Protein 5X4R (pdb70)

Organism: Middle East respiratory syndrome-related coronavirus (isolate United Kingdom/H123990006/2012) (NCBI:txid1263720)

InterPro domains:
  IPR002552 Spike glycoprotein S2, coronavirus [PF01601] (780-1314)
  IPR018548 Spike (S) protein S1 subunit, receptor-binding domain, betacoronavirus [PF09408] (394-527)
  IPR018548 Spike (S) protein S1 subunit, receptor-binding domain, betacoronavirus [PS51921] (381-587)
  IPR032500 Spike glycoprotein S1, N-terminal domain, betacoronavirus-like [PF16451] (49-383)
  IPR032500 Spike glycoprotein S1, N-terminal domain, betacoronavirus-like [PS51922] (17-351)
  IPR036326 Spike S1 subunit, receptor binding domain superfamily, betacoronavirus [SSF143587] (382-513)
  IPR042578 Spike glycoprotein, betacoronavirus [MF_04099] (7-1353)
  IPR043002 Spike glycoprotein, N-terminal domain superfamily [G3DSA:2.60.120.960] (29-355)
  IPR043473 Spike glycoprotein S2 superfamily, coronavirus [SSF111474] (983-1100)
  IPR043473 Spike glycoprotein S2 superfamily, coronavirus [SSF111474] (1246-1294)
  IPR043614 Spike glycoprotein S2, coronavirus, C-terminal [PF19214] (1316-1353)
  IPR044337 Spike (S) protein S1 subunit, N-terminal domain, MERS-CoV-like [cd21626] (24-350)
  IPR044376 Spike (S) protein S1 subunit, receptor-binding domain, MERS-CoV [cd21486] (368-586)
  IPR044873 Spike glycoprotein S2, coronavirus, heptad repeat 1 [PS51923] (970-1075)
  IPR044874 Spike glycoprotein S2, coronavirus, heptad repeat 2 [PS51924] (1226-1307)

Solvent-accessible surface area: 14284 Å² total; per-residue (Å²): 184,69,130,20,36,113,59,23,148,106,106,41,7,40,76,5,23,44,67,62,103,69,7,82,82,125,97,89,87,52,2,35,5,64,142,5,12,0,0,22,22,11,102,78,184,136,34,55,110,82,73,36,78,72,130,16,55,2,0,105,42,32,14,103,27,53,43,9,2,4,1,0,1,49,10,54,48,115,73,30,84,79,0,4,2,0,62,16,2,41,67,43,58,143,4,60,68,1,2,0,0,24,4,2,28,18,14,110,54,102,15,42,1,6,21,26,72,116,60,75,22,82,21,76,13,18,24,10,2,2,1,0,0,30,38,48,26,86,2,97,71,48,62,110,1,64,5,64,95,36,0,0,0,2,1,16,4,0,26,22,22,1,20,16,0,0,15,0,60,5,77,22,33,85,19,85,37,2,1,40,15,116,77,10,47,3,0,0,0,18,19,30,21,71,100,14,34,55,146,83,115,65,52,103,59,9,6,2,65,0,0,11,6,0,5,18,10,84,63,2,62,5,39,84,71,39,101,20,103,86,39,56,56,61,7,6,19,0,0,12,39,76,103,136,0,0,12,0,16,10,0,23,116,70,9,37,192,29,3,0,0,18,74,50,13,63,0,47,0,142,86,86,6,108,60,13,0,2,0,1,16,0,1,38,4,51,90,105,47,45,65,2,26,1,6,0,8,3,0,107,1,39,81,48,59,0,13,0,42,2,41,110,102,12,52,0,94,96,2,27,7,6,64,113,68,118,116,13,94,127,115,18,123

Radius of gyration: 20.15 Å; Cα contacts (8 Å, |Δi|>4): 925; chains: 1; bounding box: 46×58×54 Å

Structure (mmCIF, N/CA/C/O backbone):
data_5X4R
#
_entry.id   5X4R
#
_cell.length_a   51.615
_cell.length_b   86.609
_cell.length_c   88.098
_cell.angle_alpha   90.00
_cell.angle_beta   90.00
_cell.angle_gamma   90.00
#
_symmetry.space_group_name_H-M   'P 21 21 21'
#
loop_
_entity.id
_entity.type
_entity.pdbx_description
1 polymer 'S protein'
2 branched 2-acetamido-2-deoxy-beta-D-glucopyranose-(1-4)-2-acetamido-2-deoxy-beta-D-glucopyranose
3 water water
#
loop_
_atom_site.group_PDB
_atom_site.id
_atom_site.type_symbol
_atom_site.label_atom_id
_atom_site.label_alt_id
_atom_site.label_comp_id
_atom_site.label_asym_id
_atom_site.label_entity_id
_atom_site.label_seq_id
_atom_site.pdbx_PDB_ins_code
_atom_site.Cartn_x
_atom_site.Cartn_y
_atom_site.Cartn_z
_atom_site.occupancy
_atom_site.B_iso_or_equiv
_atom_site.auth_seq_id
_atom_site.auth_comp_id
_atom_site.auth_asym_id
_atom_site.auth_atom_id
_atom_site.pdbx_PDB_model_num
ATOM 1 N N . TYR A 1 1 ? -33.567 10.993 14.043 1.00 28.20 18 TYR A N 1
ATOM 2 C CA . TYR A 1 1 ? -32.207 10.697 14.481 1.00 25.41 18 TYR A CA 1
ATOM 3 C C . TYR A 1 1 ? -32.196 9.989 15.834 1.00 23.60 18 TYR A C 1
ATOM 4 O O . TYR A 1 1 ? -33.191 9.993 16.558 1.00 26.74 18 TYR A O 1
ATOM 13 N N . VAL A 1 2 ? -31.059 9.388 16.170 1.00 21.80 19 VAL A N 1
ATOM 14 C CA . VAL A 1 2 ? -30.938 8.553 17.360 1.00 21.38 19 VAL A CA 1
ATOM 15 C C . VAL A 1 2 ? -30.368 9.311 18.560 1.00 19.61 19 VAL A C 1
ATOM 16 O O . VAL A 1 2 ? -29.448 10.118 18.422 1.00 18.80 19 VAL A O 1
ATOM 20 N N . ASP A 1 3 ? -30.940 9.057 19.733 1.00 18.57 20 ASP A N 1
ATOM 21 C CA . ASP A 1 3 ? -30.399 9.555 20.993 1.00 17.19 20 ASP A CA 1
ATOM 22 C C . ASP A 1 3 ? -29.146 8.756 21.332 1.00 17.48 20 ASP A C 1
ATOM 23 O O . ASP A 1 3 ? -29.207 7.537 21.514 1.00 18.03 20 ASP A O 1
ATOM 28 N N . VAL A 1 4 ? -28.006 9.439 21.409 1.00 14.96 21 VAL A N 1
ATOM 29 C CA . VAL A 1 4 ? -26.746 8.777 21.737 1.00 15.94 21 VAL A CA 1
ATOM 30 C C . VAL A 1 4 ? -26.238 9.184 23.119 1.00 15.02 21 VAL A C 1
ATOM 31 O O . VAL A 1 4 ? -25.050 9.090 23.409 1.00 15.16 21 VAL A O 1
ATOM 35 N N . GLY A 1 5 ? -27.149 9.625 23.977 1.00 15.72 22 GLY A N 1
ATOM 36 C CA . GLY A 1 5 ? -26.773 10.069 25.303 1.00 15.18 22 GLY A CA 1
ATOM 37 C C . GLY A 1 5 ? -26.375 11.532 25.285 1.00 16.24 22 GLY A C 1
ATOM 38 O O . GLY A 1 5 ? -26.238 12.132 24.219 1.00 17.70 22 GLY A O 1
ATOM 39 N N . PRO A 1 6 ? -26.174 12.115 26.470 1.00 17.66 23 PRO A N 1
ATOM 40 C CA . PRO A 1 6 ? -25.938 13.555 26.599 1.00 17.87 23 PRO A CA 1
ATOM 41 C C . PRO A 1 6 ? -24.576 13.995 26.074 1.00 16.04 23 PRO A C 1
ATOM 42 O O . PRO A 1 6 ? -23.643 13.191 26.011 1.00 16.21 23 PRO A O 1
ATOM 46 N N . ASP A 1 7 ? -24.480 15.267 25.700 1.00 15.86 24 ASP A N 1
ATOM 47 C CA . ASP A 1 7 ? -23.198 15.882 25.389 1.00 14.54 24 ASP A CA 1
ATOM 48 C C . ASP A 1 7 ? -22.345 15.883 26.646 1.00 13.73 24 ASP A C 1
ATOM 49 O O . ASP A 1 7 ? -22.864 15.829 27.757 1.00 16.09 24 ASP A O 1
ATOM 54 N N . SER A 1 8 ? -21.032 15.966 26.472 1.00 13.10 25 SER A N 1
ATOM 55 C CA . SER A 1 8 ? -20.142 16.171 27.607 1.00 10.83 25 SER A CA 1
ATOM 56 C C . SER A 1 8 ? -20.397 17.536 28.234 1.00 13.11 25 SER A C 1
ATOM 57 O O . SER A 1 8 ? -20.615 18.520 27.524 1.00 15.27 25 SER A O 1
ATOM 60 N N . VAL A 1 9 ? -20.371 17.597 29.564 1.00 12.66 26 VAL A N 1
ATOM 61 C CA . VAL A 1 9 ? -20.545 18.867 30.260 1.00 13.01 26 VAL A CA 1
ATOM 62 C C . VAL A 1 9 ? -19.207 19.510 30.608 1.00 14.46 26 VAL A C 1
ATOM 63 O O . VAL A 1 9 ? -19.165 20.559 31.252 1.00 16.91 26 VAL A O 1
ATOM 67 N N . LYS A 1 10 ? -18.114 18.888 30.181 1.00 14.35 27 LYS A N 1
ATOM 68 C CA . LYS A 1 10 ? -16.795 19.449 30.446 1.00 15.78 27 LYS A CA 1
ATOM 69 C C . LYS A 1 10 ? -16.550 20.719 29.634 1.00 16.86 27 LYS A C 1
ATOM 70 O O . LYS A 1 10 ? -17.011 20.844 28.501 1.00 18.95 27 LYS A O 1
ATOM 76 N N . SER A 1 11 ? -15.839 21.667 30.232 1.00 17.45 28 SER A N 1
ATOM 77 C CA . SER A 1 11 ? -15.597 22.952 29.585 1.00 19.47 28 SER A CA 1
ATOM 78 C C . SER A 1 11 ? -14.250 22.994 28.875 1.00 18.40 28 SER A C 1
ATOM 79 O O . SER A 1 11 ? -13.912 23.984 28.232 1.00 21.01 28 SER A O 1
ATOM 82 N N . ALA A 1 12 ? -13.483 21.917 29.002 1.00 16.17 29 ALA A N 1
ATOM 83 C CA . ALA A 1 12 ? -12.198 21.811 28.325 1.00 15.40 29 ALA A CA 1
ATOM 84 C C . ALA A 1 12 ? -11.965 20.368 27.913 1.00 14.84 29 ALA A C 1
ATOM 85 O O . ALA A 1 12 ? -12.715 19.472 28.304 1.00 16.37 29 ALA A O 1
ATOM 87 N N . CYS A 1 13 ? -10.925 20.152 27.119 1.00 14.23 30 CYS A N 1
ATOM 88 C CA . CYS A 1 13 ? -10.509 18.808 26.752 1.00 12.78 30 CYS A CA 1
ATOM 89 C C . CYS A 1 13 ? -9.211 18.462 27.465 1.00 12.59 30 CYS A C 1
ATOM 90 O O . CYS A 1 13 ? -8.480 19.351 27.911 1.00 14.16 30 CYS A O 1
ATOM 93 N N . ILE A 1 14 ? -8.920 17.169 27.571 1.00 12.12 31 ILE A N 1
ATOM 94 C CA . ILE A 1 14 ? -7.643 16.739 28.120 1.00 12.83 31 ILE A CA 1
ATOM 95 C C . ILE A 1 14 ? -6.541 17.102 27.133 1.00 13.28 31 ILE A C 1
ATOM 96 O O . ILE A 1 14 ? -6.690 16.913 25.926 1.00 14.78 31 ILE A O 1
ATOM 101 N N . GLU A 1 15 ? -5.450 17.654 27.652 1.00 12.93 32 GLU A N 1
ATOM 102 C CA . GLU A 1 15 ? -4.327 18.057 26.822 1.00 13.61 32 GLU A CA 1
ATOM 103 C C . GLU A 1 15 ? -3.668 16.835 26.200 1.00 13.33 32 GLU A C 1
ATOM 104 O O . GLU A 1 15 ? -3.544 15.786 26.834 1.00 14.82 32 GLU A O 1
ATOM 110 N N . VAL A 1 16 ? -3.244 16.987 24.952 1.00 13.49 33 VAL A N 1
ATOM 111 C CA . VAL A 1 16 ? -2.717 15.877 24.178 1.00 13.30 33 VAL A CA 1
ATOM 112 C C . VAL A 1 16 ? -1.289 16.171 23.723 1.00 14.92 33 VAL A C 1
ATOM 113 O O . VAL A 1 16 ? -1.024 17.193 23.091 1.00 16.61 33 VAL A O 1
ATOM 117 N N . ASP A 1 17 ? -0.373 15.268 24.062 1.00 13.44 34 ASP A N 1
ATOM 118 C CA . ASP A 1 17 ? 1.028 15.393 23.683 1.00 14.30 34 ASP A CA 1
ATOM 119 C C . ASP A 1 17 ? 1.317 14.471 22.506 1.00 14.09 34 ASP A C 1
ATOM 120 O O . ASP A 1 17 ? 1.246 13.245 22.634 1.00 14.21 34 ASP A O 1
ATOM 125 N N . ILE A 1 18 ? 1.629 15.066 21.360 1.00 14.29 35 ILE A N 1
ATOM 126 C CA . ILE A 1 18 ? 1.975 14.302 20.170 1.00 14.35 35 ILE A CA 1
ATOM 127 C C . ILE A 1 18 ? 3.489 14.146 20.070 1.00 14.49 35 ILE A C 1
ATOM 128 O O . ILE A 1 18 ? 4.217 15.133 19.976 1.00 16.41 35 ILE A O 1
ATOM 133 N N . GLN A 1 19 ? 3.958 12.903 20.104 1.00 14.16 36 GLN A N 1
ATOM 134 C CA . GLN A 1 19 ? 5.386 12.618 20.014 1.00 15.96 36 GLN A CA 1
ATOM 135 C C . GLN A 1 19 ? 5.617 11.440 19.081 1.00 15.64 36 GLN A C 1
ATOM 136 O O . GLN A 1 19 ? 5.860 10.315 19.530 1.00 14.92 36 GLN A O 1
ATOM 142 N N . GLN A 1 20 ? 5.539 11.707 17.781 1.00 16.02 37 GLN A N 1
ATOM 143 C CA . GLN A 1 20 ? 5.604 10.654 16.767 1.00 15.45 37 GLN A CA 1
ATOM 144 C C . GLN A 1 20 ? 6.850 9.764 16.860 1.00 15.60 37 GLN A C 1
ATOM 145 O O . GLN A 1 20 ? 6.782 8.573 16.570 1.00 16.20 37 GLN A O 1
ATOM 151 N N . THR A 1 21 ? 7.979 10.328 17.274 1.00 17.27 38 THR A N 1
ATOM 152 C CA . THR A 1 21 ? 9.219 9.551 17.334 1.00 18.84 38 THR A CA 1
ATOM 153 C C . THR A 1 21 ? 9.146 8.369 18.305 1.00 19.62 38 THR A C 1
ATOM 154 O O . THR A 1 21 ? 9.829 7.361 18.120 1.00 21.76 38 THR A O 1
ATOM 158 N N . PHE A 1 22 ? 8.304 8.483 19.327 1.00 17.87 39 PHE A N 1
ATOM 159 C CA . PHE A 1 22 ? 8.135 7.403 20.294 1.00 17.73 39 PHE A CA 1
ATOM 160 C C . PHE A 1 22 ? 7.318 6.248 19.717 1.00 15.54 39 PHE A C 1
ATOM 161 O O . PHE A 1 22 ? 7.302 5.153 20.281 1.00 15.91 39 PHE A O 1
ATOM 169 N N . PHE A 1 23 ? 6.649 6.500 18.593 1.00 15.59 40 PHE A N 1
ATOM 170 C CA . PHE A 1 23 ? 5.755 5.521 17.974 1.00 15.82 40 PHE A CA 1
ATOM 171 C C . PHE A 1 23 ? 6.332 5.000 16.663 1.00 18.66 40 PHE A C 1
ATOM 172 O O . PHE A 1 23 ? 5.706 4.193 15.976 1.00 17.83 40 PHE A O 1
ATOM 180 N N . ASP A 1 24 ? 7.521 5.485 16.316 1.00 21.65 41 ASP A N 1
ATOM 181 C CA . ASP A 1 24 ? 8.226 5.025 15.128 1.00 24.28 41 ASP A CA 1
ATOM 182 C C . ASP A 1 24 ? 9.050 3.798 15.480 1.00 25.57 41 ASP A C 1
ATOM 183 O O . ASP A 1 24 ? 10.194 3.908 15.915 1.00 28.17 41 ASP A O 1
ATOM 188 N N . LYS A 1 25 ? 8.457 2.627 15.303 1.00 26.23 42 LYS A N 1
ATOM 189 C CA . LYS A 1 25 ? 9.139 1.385 15.613 1.00 28.98 42 LYS A CA 1
ATOM 190 C C . LYS A 1 25 ? 9.099 0.474 14.400 1.00 27.49 42 LYS A C 1
ATOM 191 O O . LYS A 1 25 ? 8.215 0.594 13.552 1.00 29.21 42 LYS A O 1
ATOM 197 N N . THR A 1 26 ? 10.066 -0.428 14.312 1.00 24.09 43 THR A N 1
ATOM 198 C CA . THR A 1 26 ? 10.057 -1.433 13.259 1.00 23.21 43 THR A CA 1
ATOM 199 C C . THR A 1 26 ? 9.730 -2.789 13.863 1.00 21.10 43 THR A C 1
ATOM 200 O O . THR A 1 26 ? 10.610 -3.477 14.387 1.00 22.29 43 THR A O 1
ATOM 204 N N . TRP A 1 27 ? 8.454 -3.157 13.796 1.00 17.54 44 TRP A N 1
ATOM 205 C CA . TRP A 1 27 ? 7.987 -4.448 14.275 1.00 16.93 44 TRP A CA 1
ATOM 206 C C . TRP A 1 27 ? 7.249 -5.146 13.137 1.00 14.26 44 TRP A C 1
ATOM 207 O O . TRP A 1 27 ? 6.019 -5.241 13.150 1.00 14.41 44 TRP A O 1
ATOM 218 N N . PRO A 1 28 ? 7.998 -5.641 12.143 1.00 15.12 45 PRO A N 1
ATOM 219 C CA . PRO A 1 28 ? 7.368 -6.153 10.920 1.00 14.53 45 PRO A CA 1
ATOM 220 C C . PRO A 1 28 ? 6.496 -7.384 11.143 1.00 13.95 45 PRO A C 1
ATOM 221 O O . PRO A 1 28 ? 6.919 -8.352 11.776 1.00 17.41 45 PRO A O 1
ATOM 225 N N . ARG A 1 29 ? 5.268 -7.319 10.636 1.00 11.81 46 ARG A N 1
ATOM 226 C CA . ARG A 1 29 ? 4.375 -8.472 10.590 1.00 12.53 46 ARG A CA 1
ATOM 227 C C . ARG A 1 29 ? 3.689 -8.510 9.229 1.00 12.94 46 ARG A C 1
ATOM 228 O O . ARG A 1 29 ? 2.483 -8.254 9.117 1.00 13.00 46 ARG A O 1
ATOM 236 N N . PRO A 1 30 ? 4.464 -8.818 8.181 1.00 11.29 47 PRO A N 1
ATOM 237 C CA . PRO A 1 30 ? 3.943 -8.791 6.811 1.00 11.78 47 PRO A CA 1
ATOM 238 C C . PRO A 1 30 ? 2.905 -9.875 6.550 1.00 11.70 47 PRO A C 1
ATOM 239 O O . PRO A 1 30 ? 2.874 -10.903 7.236 1.00 12.82 47 PRO A O 1
ATOM 243 N N . ILE A 1 31 ? 2.058 -9.628 5.559 1.00 11.39 48 ILE A N 1
ATOM 244 C CA . ILE A 1 31 ? 1.070 -10.607 5.143 1.00 11.03 48 ILE A CA 1
ATOM 245 C C . ILE A 1 31 ? 1.776 -11.869 4.676 1.00 12.04 48 ILE A C 1
ATOM 246 O O . ILE A 1 31 ? 2.666 -11.817 3.822 1.00 13.17 48 ILE A O 1
ATOM 251 N N . ASP A 1 32 ? 1.387 -12.999 5.252 1.00 12.31 49 ASP A N 1
ATOM 252 C CA . ASP A 1 32 ? 1.806 -14.297 4.745 1.00 12.56 49 ASP A CA 1
ATOM 253 C C . ASP A 1 32 ? 0.551 -15.076 4.382 1.00 13.17 49 ASP A C 1
ATOM 254 O O . ASP A 1 32 ? -0.109 -15.638 5.252 1.00 13.36 49 ASP A O 1
ATOM 259 N N . VAL A 1 33 ? 0.213 -15.111 3.099 1.00 12.84 50 VAL A N 1
ATOM 260 C CA . VAL A 1 33 ? -1.027 -15.773 2.714 1.00 12.82 50 VAL A CA 1
ATOM 261 C C . VAL A 1 33 ? -0.937 -17.296 2.802 1.00 12.66 50 VAL A C 1
ATOM 262 O O . VAL A 1 33 ? -1.956 -17.970 2.753 1.00 12.67 50 VAL A O 1
ATOM 266 N N A SER A 1 34 ? 0.275 -17.829 2.942 0.46 13.32 51 SER A N 1
ATOM 267 N N B SER A 1 34 ? 0.281 -17.821 2.933 0.54 13.61 51 SER A N 1
ATOM 268 C CA A SER A 1 34 ? 0.447 -19.269 3.119 0.46 14.60 51 SER A CA 1
ATOM 269 C CA B SER A 1 34 ? 0.482 -19.255 3.137 0.54 15.23 51 SER A CA 1
ATOM 270 C C A SER A 1 34 ? -0.148 -19.716 4.452 0.46 14.79 51 SER A C 1
ATOM 271 C C B SER A 1 34 ? -0.193 -19.697 4.428 0.54 15.45 51 SER A C 1
ATOM 272 O O A SER A 1 34 ? -0.468 -20.891 4.635 0.46 16.87 51 SER A O 1
ATOM 273 O O B SER A 1 34 ? -0.604 -20.851 4.563 0.54 18.14 51 SER A O 1
ATOM 278 N N . LYS A 1 35 ? -0.294 -18.769 5.377 1.00 14.70 52 LYS A N 1
ATOM 279 C CA . LYS A 1 35 ? -0.946 -19.028 6.656 1.00 16.03 52 LYS A CA 1
ATOM 280 C C . LYS A 1 35 ? -2.344 -18.431 6.664 1.00 15.47 52 LYS A C 1
ATOM 281 O O . LYS A 1 35 ? -2.979 -18.351 7.714 1.00 15.66 52 LYS A O 1
ATOM 287 N N . ALA A 1 36 ? -2.802 -17.983 5.499 1.00 12.05 53 ALA A N 1
ATOM 288 C CA . ALA A 1 36 ? -4.111 -17.346 5.363 1.00 13.12 53 ALA A CA 1
ATOM 289 C C . ALA A 1 36 ? -4.252 -16.053 6.174 1.00 14.12 53 ALA A C 1
ATOM 290 O O . ALA A 1 36 ? -5.305 -15.795 6.760 1.00 15.98 53 ALA A O 1
ATOM 292 N N . ASP A 1 37 ? -3.192 -15.247 6.207 1.00 12.22 54 ASP A N 1
ATOM 293 C CA . ASP A 1 37 ? -3.271 -13.907 6.792 1.00 11.08 54 ASP A CA 1
ATOM 294 C C . ASP A 1 37 ? -4.197 -13.026 5.959 1.00 10.74 54 ASP A C 1
ATOM 295 O O . ASP A 1 37 ? -4.045 -12.948 4.736 1.00 12.29 54 ASP A O 1
ATOM 300 N N . GLY A 1 38 ? -5.125 -12.339 6.619 1.00 9.99 55 GLY A N 1
ATOM 301 C CA . GLY A 1 38 ? -5.892 -11.282 5.977 1.00 10.37 55 GLY A CA 1
ATOM 302 C C . GLY A 1 38 ? -6.937 -11.743 4.980 1.00 10.13 55 GLY A C 1
ATOM 303 O O . GLY A 1 38 ? -7.268 -11.023 4.038 1.00 11.93 55 GLY A O 1
ATOM 304 N N . ILE A 1 39 ? -7.476 -12.934 5.207 1.00 11.07 56 ILE A N 1
ATOM 305 C CA . ILE A 1 39 ? -8.437 -13.533 4.289 1.00 10.89 56 ILE A CA 1
ATOM 306 C C . ILE A 1 39 ? -9.885 -13.340 4.725 1.00 10.87 56 ILE A C 1
ATOM 307 O O . ILE A 1 39 ? -10.308 -13.850 5.768 1.00 10.36 56 ILE A O 1
ATOM 312 N N . ILE A 1 40 ? -10.638 -12.595 3.920 1.00 9.69 57 ILE A N 1
ATOM 313 C CA . ILE A 1 40 ? -12.082 -12.533 4.062 1.00 10.31 57 ILE A CA 1
ATOM 314 C C . ILE A 1 40 ? -12.668 -13.738 3.334 1.00 10.32 57 ILE A C 1
ATOM 315 O O . ILE A 1 40 ? -12.402 -13.956 2.149 1.00 12.59 57 ILE A O 1
ATOM 320 N N . TYR A 1 41 ? -13.452 -14.531 4.054 1.00 10.40 58 TYR A N 1
ATOM 321 C CA . TYR A 1 41 ? -14.010 -15.757 3.498 1.00 11.48 58 TYR A CA 1
ATOM 322 C C . TYR A 1 41 ? -15.011 -15.444 2.390 1.00 11.92 58 TYR A C 1
ATOM 323 O O . TYR A 1 41 ? -15.846 -14.553 2.544 1.00 12.60 58 TYR A O 1
ATOM 332 N N . PRO A 1 42 ? -14.932 -16.179 1.268 1.00 13.53 59 PRO A N 1
ATOM 333 C CA . PRO A 1 42 ? -15.893 -15.986 0.176 1.00 14.81 59 PRO A CA 1
ATOM 334 C C . PRO A 1 42 ? -17.256 -16.602 0.495 1.00 18.54 59 PRO A C 1
ATOM 335 O O . PRO A 1 42 ? -17.631 -17.613 -0.103 1.00 21.91 59 PRO A O 1
ATOM 339 N N . GLN A 1 43 ? -17.987 -15.988 1.422 1.00 19.90 60 GLN A N 1
ATOM 340 C CA . GLN A 1 43 ? -19.290 -16.491 1.856 1.00 21.88 60 GLN A CA 1
ATOM 341 C C . GLN A 1 43 ? -20.312 -16.541 0.721 1.00 23.60 60 GLN A C 1
ATOM 342 O O . GLN A 1 43 ? -20.364 -15.647 -0.124 1.00 23.96 60 GLN A O 1
ATOM 348 N N . GLY A 1 44 ? -21.128 -17.590 0.715 1.00 23.85 61 GLY A N 1
ATOM 349 C CA . GLY A 1 44 ? -22.185 -17.723 -0.271 1.00 24.24 61 GLY A CA 1
ATOM 350 C C . GLY A 1 44 ? -22.352 -19.141 -0.778 1.00 25.30 61 GLY A C 1
ATOM 351 O O . GLY A 1 44 ? -23.440 -19.537 -1.198 1.00 27.86 61 GLY A O 1
ATOM 352 N N . ARG A 1 45 ? -21.268 -19.907 -0.751 1.00 23.61 62 ARG A N 1
ATOM 353 C CA . ARG A 1 45 ? -21.308 -21.292 -1.199 1.00 25.97 62 ARG A CA 1
ATOM 354 C C . ARG A 1 45 ? -20.654 -22.221 -0.186 1.00 23.71 62 ARG A C 1
ATOM 355 O O . ARG A 1 45 ? -19.966 -21.776 0.735 1.00 22.09 62 ARG A O 1
ATOM 363 N N . THR A 1 46 ? -20.881 -23.517 -0.359 1.00 23.41 63 THR A N 1
ATOM 364 C CA . THR A 1 46 ? -20.291 -24.511 0.523 1.00 22.27 63 THR A CA 1
ATOM 365 C C . THR A 1 46 ? -19.023 -25.094 -0.092 1.00 22.87 63 THR A C 1
ATOM 366 O O . THR A 1 46 ? -19.077 -25.788 -1.112 1.00 25.72 63 THR A O 1
ATOM 370 N N . TYR A 1 47 ? -17.884 -24.796 0.525 1.00 22.21 64 TYR A N 1
ATOM 371 C CA . TYR A 1 47 ? -16.601 -25.338 0.089 1.00 21.62 64 TYR A CA 1
ATOM 372 C C . TYR A 1 47 ? -16.036 -26.261 1.158 1.00 23.26 64 TYR A C 1
ATOM 373 O O . TYR A 1 47 ? -16.021 -25.921 2.342 1.00 24.67 64 TYR A O 1
ATOM 382 N N . SER A 1 48 ? -15.543 -27.415 0.735 1.00 23.05 65 SER A N 1
ATOM 383 C CA . SER A 1 48 ? -14.959 -28.370 1.663 1.00 23.36 65 SER A CA 1
ATOM 384 C C . SER A 1 48 ? -13.943 -29.239 0.944 1.00 23.71 65 SER A C 1
ATOM 385 O O . SER A 1 48 ? -14.243 -29.795 -0.112 1.00 24.57 65 SER A O 1
ATOM 388 N N . ASN A 1 49 ? -12.742 -29.334 1.511 1.00 22.99 66 ASN A N 1
ATOM 389 C CA . ASN A 1 49 ? -11.721 -30.246 1.011 1.00 23.19 66 ASN A CA 1
ATOM 390 C C . ASN A 1 49 ? -11.436 -30.007 -0.465 1.00 22.07 66 ASN A C 1
ATOM 391 O O . ASN A 1 49 ? -11.473 -30.936 -1.275 1.00 22.82 66 ASN A O 1
ATOM 396 N N . ILE A 1 50 ? -11.159 -28.756 -0.816 1.00 21.77 67 ILE A N 1
ATOM 397 C CA . ILE A 1 50 ? -11.037 -28.405 -2.228 1.00 20.32 67 ILE A CA 1
ATOM 398 C C . ILE A 1 50 ? -10.131 -27.191 -2.418 1.00 19.16 67 ILE A C 1
ATOM 399 O O . ILE A 1 50 ? -10.046 -26.332 -1.551 1.00 19.56 67 ILE A O 1
ATOM 404 N N . THR A 1 51 ? -9.451 -27.129 -3.556 1.00 18.39 68 THR A N 1
ATOM 405 C CA . THR A 1 51 ? -8.604 -25.991 -3.880 1.00 19.96 68 THR A CA 1
ATOM 406 C C . THR A 1 51 ? -9.146 -25.287 -5.119 1.00 21.87 68 THR A C 1
ATOM 407 O O . THR A 1 51 ? -9.375 -25.927 -6.149 1.00 23.33 68 THR A O 1
ATOM 411 N N . ILE A 1 52 ? -9.369 -23.979 -5.019 1.00 20.41 69 ILE A N 1
ATOM 412 C CA . ILE A 1 52 ? -9.923 -23.220 -6.142 1.00 19.24 69 ILE A CA 1
ATOM 413 C C . ILE A 1 52 ? -9.118 -21.958 -6.406 1.00 18.43 69 ILE A C 1
ATOM 414 O O . ILE A 1 52 ? -8.349 -21.529 -5.563 1.00 18.98 69 ILE A O 1
ATOM 419 N N . THR A 1 53 ? -9.282 -21.363 -7.581 1.00 18.94 70 THR A N 1
ATOM 420 C CA . THR A 1 53 ? -8.794 -20.007 -7.788 1.00 18.10 70 THR A CA 1
ATOM 421 C C . THR A 1 53 ? -9.998 -19.081 -7.747 1.00 19.67 70 THR A C 1
ATOM 422 O O . THR A 1 53 ? -11.033 -19.357 -8.353 1.00 22.81 70 THR A O 1
ATOM 426 N N . TYR A 1 54 ? -9.855 -17.986 -7.013 1.00 19.10 71 TYR A N 1
ATOM 427 C CA . TYR A 1 54 ? -10.972 -17.116 -6.704 1.00 17.90 71 TYR A CA 1
ATOM 428 C C . TYR A 1 54 ? -10.506 -15.670 -6.742 1.00 17.45 71 TYR A C 1
ATOM 429 O O . TYR A 1 54 ? -9.477 -15.328 -6.158 1.00 16.49 71 TYR A O 1
ATOM 438 N N . GLN A 1 55 ? -11.258 -14.823 -7.436 1.00 17.56 72 GLN A N 1
ATOM 439 C CA . GLN A 1 55 ? -10.931 -13.406 -7.496 1.00 18.43 72 GLN A CA 1
ATOM 440 C C . GLN A 1 55 ? -11.775 -12.627 -6.502 1.00 17.04 72 GLN A C 1
ATOM 441 O O . GLN A 1 55 ? -13.004 -12.634 -6.574 1.00 19.15 72 GLN A O 1
ATOM 447 N N . GLY A 1 56 ? -11.111 -11.958 -5.567 1.00 14.46 73 GLY A N 1
ATOM 448 C CA . GLY A 1 56 ? -11.820 -11.163 -4.584 1.00 15.67 73 GLY A CA 1
ATOM 449 C C . GLY A 1 56 ? -10.913 -10.129 -3.961 1.00 14.43 73 GLY A C 1
ATOM 450 O O . GLY A 1 56 ? -9.787 -9.937 -4.407 1.00 17.49 73 GLY A O 1
ATOM 451 N N . LEU A 1 57 ? -11.396 -9.466 -2.921 1.00 13.28 74 LEU A N 1
ATOM 452 C CA . LEU A 1 57 ? -10.600 -8.459 -2.241 1.00 10.35 74 LEU A CA 1
ATOM 453 C C . LEU A 1 57 ? -9.636 -9.108 -1.260 1.00 11.22 74 LEU A C 1
ATOM 454 O O . LEU A 1 57 ? -10.056 -9.742 -0.294 1.00 12.92 74 LEU A O 1
ATOM 459 N N . PHE A 1 58 ? -8.342 -8.938 -1.517 1.00 10.12 75 PHE A N 1
ATOM 460 C CA . PHE A 1 58 ? -7.301 -9.508 -0.671 1.00 10.94 75 PHE A CA 1
ATOM 461 C C . PHE A 1 58 ? -6.171 -8.511 -0.492 1.00 10.43 75 PHE A C 1
ATOM 462 O O . PHE A 1 58 ? -5.973 -7.626 -1.336 1.00 13.17 75 PHE A O 1
ATOM 470 N N . PRO A 1 59 ? -5.402 -8.664 0.599 1.00 10.33 76 PRO A N 1
ATOM 471 C CA . PRO A 1 59 ? -4.145 -7.927 0.719 1.00 11.18 76 PRO A CA 1
ATOM 472 C C . PRO A 1 59 ? -3.070 -8.698 -0.023 1.00 12.24 76 PRO A C 1
ATOM 473 O O . PRO A 1 59 ? -3.234 -9.895 -0.234 1.00 14.89 76 PRO A O 1
ATOM 477 N N . TYR A 1 60 ? -1.992 -8.037 -0.422 1.00 10.56 77 TYR A N 1
ATOM 478 C CA . TYR A 1 60 ? -0.982 -8.736 -1.205 1.00 12.33 77 TYR A CA 1
ATOM 479 C C . TYR A 1 60 ? 0.065 -9.413 -0.334 1.00 11.03 77 TYR A C 1
ATOM 480 O O . TYR A 1 60 ? 0.370 -8.963 0.771 1.00 11.26 77 TYR A O 1
ATOM 489 N N . GLN A 1 61 ? 0.580 -10.525 -0.845 1.00 9.87 78 GLN A N 1
ATOM 490 C CA . GLN A 1 61 ? 1.613 -11.284 -0.158 1.00 11.30 78 GLN A CA 1
ATOM 491 C C . GLN A 1 61 ? 2.814 -10.408 0.166 1.00 12.93 78 GLN A C 1
ATOM 492 O O . GLN A 1 61 ? 3.333 -9.703 -0.701 1.00 15.15 78 GLN A O 1
ATOM 498 N N . GLY A 1 62 ? 3.230 -10.443 1.429 1.00 12.06 79 GLY A N 1
ATOM 499 C CA . GLY A 1 62 ? 4.399 -9.706 1.876 1.00 12.05 79 GLY A CA 1
ATOM 500 C C . GLY A 1 62 ? 4.181 -8.241 2.208 1.00 12.11 79 GLY A C 1
ATOM 501 O O . GLY A 1 62 ? 5.131 -7.534 2.545 1.00 14.17 79 GLY A O 1
ATOM 502 N N . ASP A 1 63 ? 2.937 -7.779 2.108 1.00 11.67 80 ASP A N 1
ATOM 503 C CA . ASP A 1 63 ? 2.610 -6.396 2.442 1.00 11.30 80 ASP A CA 1
ATOM 504 C C . ASP A 1 63 ? 2.877 -6.169 3.922 1.00 12.13 80 ASP A C 1
ATOM 505 O O . ASP A 1 63 ? 2.371 -6.900 4.771 1.00 13.33 80 ASP A O 1
ATOM 510 N N . HIS A 1 64 ? 3.685 -5.162 4.231 1.00 12.71 81 HIS A N 1
ATOM 511 C CA . HIS A 1 64 ? 3.972 -4.839 5.620 1.00 12.49 81 HIS A CA 1
ATOM 512 C C . HIS A 1 64 ? 2.832 -4.057 6.252 1.00 12.60 81 HIS A C 1
ATOM 513 O O . HIS A 1 64 ? 2.714 -4.003 7.472 1.00 12.69 81 HIS A O 1
ATOM 520 N N . GLY A 1 65 ? 2.000 -3.451 5.411 1.00 10.51 82 GLY A N 1
ATOM 521 C CA . GLY A 1 65 ? 0.909 -2.620 5.891 1.00 11.44 82 GLY A CA 1
ATOM 522 C C . GLY A 1 65 ? 1.370 -1.397 6.669 1.00 11.65 82 GLY A C 1
ATOM 523 O O . GLY A 1 65 ? 2.539 -1.014 6.633 1.00 12.19 82 GLY A O 1
ATOM 524 N N . ASP A 1 66 ? 0.430 -0.773 7.370 1.00 10.31 83 ASP A N 1
ATOM 525 C CA . ASP A 1 66 ? 0.725 0.383 8.205 1.00 9.29 83 ASP A CA 1
ATOM 526 C C . ASP A 1 66 ? 0.578 -0.036 9.654 1.00 8.43 83 ASP A C 1
ATOM 527 O O . ASP A 1 66 ? -0.456 -0.586 10.042 1.00 9.11 83 ASP A O 1
ATOM 532 N N . MET A 1 67 ? 1.604 0.211 10.458 1.00 9.70 84 MET A N 1
ATOM 533 C CA . MET A 1 67 ? 1.542 -0.140 11.872 1.00 10.70 84 MET A CA 1
ATOM 534 C C . MET A 1 67 ? 1.093 1.032 12.738 1.00 10.56 84 MET A C 1
ATOM 535 O O . MET A 1 67 ? 1.521 2.171 12.539 1.00 11.96 84 MET A O 1
ATOM 540 N N . TYR A 1 68 ? 0.232 0.733 13.708 1.00 8.53 85 TYR A N 1
ATOM 541 C CA . TYR A 1 68 ? -0.244 1.723 14.665 1.00 8.09 85 TYR A CA 1
ATOM 542 C C . TYR A 1 68 ? -0.071 1.204 16.084 1.00 8.37 85 TYR A C 1
ATOM 543 O O . TYR A 1 68 ? -0.250 0.007 16.348 1.00 9.11 85 TYR A O 1
ATOM 552 N N . VAL A 1 69 ? 0.284 2.111 16.991 1.00 7.86 86 VAL A N 1
ATOM 553 C CA . VAL A 1 69 ? 0.509 1.779 18.392 1.00 10.35 86 VAL A CA 1
ATOM 554 C C . VAL A 1 69 ? -0.175 2.803 19.293 1.00 9.92 86 VAL A C 1
ATOM 555 O O . VAL A 1 69 ? -0.117 4.011 19.027 1.00 9.61 86 VAL A O 1
ATOM 559 N N . TYR A 1 70 ? -0.820 2.314 20.349 1.00 9.23 87 TYR A N 1
ATOM 560 C CA . TYR A 1 70 ? -1.420 3.161 21.373 1.00 7.98 87 TYR A CA 1
ATOM 561 C C . TYR A 1 70 ? -0.599 3.067 22.656 1.00 8.61 87 TYR A C 1
ATOM 562 O O . TYR A 1 70 ? -0.090 2.002 23.000 1.00 10.13 87 TYR A O 1
ATOM 571 N N . SER A 1 71 ? -0.489 4.181 23.372 1.00 8.68 88 SER A N 1
ATOM 572 C CA . SER A 1 71 ? 0.382 4.264 24.541 1.00 10.20 88 SER A CA 1
ATOM 573 C C . SER A 1 71 ? -0.318 4.745 25.808 1.00 9.19 88 SER A C 1
ATOM 574 O O . SER A 1 71 ? -1.289 5.508 25.758 1.00 9.58 88 SER A O 1
ATOM 577 N N . ALA A 1 72 ? 0.196 4.293 26.946 1.00 10.79 89 ALA A N 1
ATOM 578 C CA . ALA A 1 72 ? -0.113 4.904 28.230 1.00 10.27 89 ALA A CA 1
ATOM 579 C C . ALA A 1 72 ? 0.185 6.399 28.154 1.00 10.74 89 ALA A C 1
ATOM 580 O O . ALA A 1 72 ? 1.085 6.822 27.436 1.00 11.56 89 ALA A O 1
ATOM 582 N N . GLY A 1 73 ? -0.577 7.200 28.888 1.00 9.97 90 GLY A N 1
ATOM 583 C CA . GLY A 1 73 ? -0.352 8.634 28.892 1.00 11.52 90 GLY A CA 1
ATOM 584 C C . GLY A 1 73 ? 0.695 9.067 29.898 1.00 13.58 90 GLY A C 1
ATOM 585 O O . GLY A 1 73 ? 1.254 8.249 30.633 1.00 14.57 90 GLY A O 1
ATOM 586 N N . HIS A 1 74 ? 0.973 10.366 29.927 1.00 14.94 91 HIS A N 1
ATOM 587 C CA . HIS A 1 74 ? 1.835 10.922 30.959 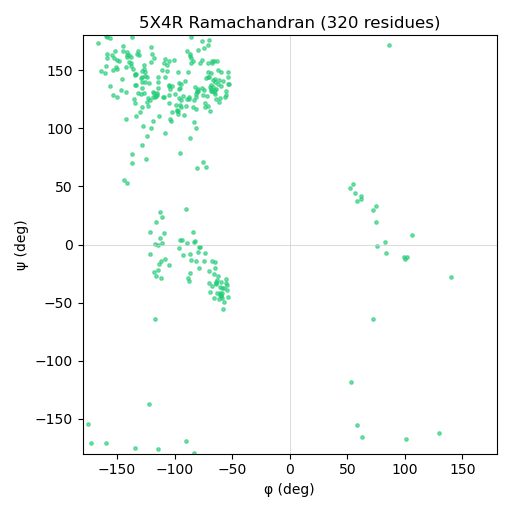1.00 15.84 91 HIS A CA 1
ATOM 588 C C . HIS A 1 74 ? 1.171 10.702 32.305 1.00 16.40 91 HIS A C 1
ATOM 589 O O . HIS A 1 74 ? -0.060 10.659 32.404 1.00 16.16 91 HIS A O 1
ATOM 596 N N . ALA A 1 75 ? 1.985 10.569 33.344 1.00 19.32 92 ALA A N 1
ATOM 597 C CA . ALA A 1 75 ? 1.459 10.361 34.680 1.00 18.86 92 ALA A CA 1
ATOM 598 C C . ALA A 1 75 ? 2.525 10.621 35.722 1.00 21.13 92 ALA A C 1
ATOM 599 O O . ALA A 1 75 ? 3.714 10.425 35.479 1.00 23.41 92 ALA A O 1
ATOM 601 N N . THR A 1 76 ? 2.083 11.072 36.885 1.00 21.10 93 THR A N 1
ATOM 602 C CA . THR A 1 76 ? 2.923 11.047 38.063 1.00 24.01 93 THR A CA 1
ATOM 603 C C . THR A 1 76 ? 2.661 9.701 38.720 1.00 26.08 93 THR A C 1
ATOM 604 O O . THR A 1 76 ? 2.028 8.825 38.118 1.00 26.04 93 THR A O 1
ATOM 608 N N . GLY A 1 77 ? 3.138 9.525 39.943 1.00 27.13 94 GLY A N 1
ATOM 609 C CA . GLY A 1 77 ? 2.877 8.295 40.666 1.00 28.60 94 GLY A CA 1
ATOM 610 C C . GLY A 1 77 ? 1.402 8.125 40.986 1.00 28.09 94 GLY A C 1
ATOM 611 O O . GLY A 1 77 ? 0.916 7.005 41.137 1.00 28.75 94 GLY A O 1
ATOM 612 N N . THR A 1 78 ? 0.682 9.240 41.073 1.00 26.99 95 THR A N 1
ATOM 613 C CA . THR A 1 78 ? -0.696 9.217 41.548 1.00 25.90 95 THR A CA 1
ATOM 614 C C . THR A 1 78 ? -1.729 9.693 40.527 1.00 26.23 95 THR A C 1
ATOM 615 O O . THR A 1 78 ? -2.904 9.340 40.614 1.00 27.27 95 THR A O 1
ATOM 619 N N . THR A 1 79 ? -1.294 10.492 39.559 1.00 24.42 96 THR A N 1
ATOM 620 C CA . THR A 1 79 ? -2.236 11.254 38.752 1.00 22.58 96 THR A CA 1
ATOM 621 C C . THR A 1 79 ? -1.929 11.180 37.265 1.00 20.74 96 THR A C 1
ATOM 622 O O . THR A 1 79 ? -0.831 11.543 36.839 1.00 21.43 96 THR A O 1
ATOM 626 N N . PRO A 1 80 ? -2.897 10.703 36.467 1.00 19.18 97 PRO A N 1
ATOM 627 C CA . PRO A 1 80 ? -2.726 10.756 35.013 1.00 17.42 97 PRO A CA 1
ATOM 628 C C . PRO A 1 80 ? -2.688 12.208 34.564 1.00 16.88 97 PRO A C 1
ATOM 629 O O . PRO A 1 80 ? -3.402 13.047 35.119 1.00 19.25 97 PRO A O 1
ATOM 633 N N . GLN A 1 81 ? -1.843 12.501 33.584 1.00 16.55 98 GLN A N 1
ATOM 634 C CA . GLN A 1 81 ? -1.701 13.858 33.080 1.00 17.59 98 GLN A CA 1
ATOM 635 C C . GLN A 1 81 ? -2.001 13.867 31.587 1.00 16.20 98 GLN A C 1
ATOM 636 O O . GLN A 1 81 ? -2.958 13.231 31.158 1.00 16.31 98 GLN A O 1
ATOM 642 N N . LYS A 1 82 ? -1.196 14.578 30.802 1.00 15.68 99 LYS A N 1
ATOM 643 C CA . LYS A 1 82 ? -1.413 14.673 29.356 1.00 15.25 99 LYS A CA 1
ATOM 644 C C . LYS A 1 82 ? -1.529 13.309 28.685 1.00 14.16 99 LYS A C 1
ATOM 645 O O . LYS A 1 82 ? -0.848 12.363 29.069 1.00 15.83 99 LYS A O 1
ATOM 651 N N . LEU A 1 83 ? -2.390 13.216 27.678 1.00 12.48 100 LEU A N 1
ATOM 652 C CA . LEU A 1 83 ? -2.405 12.030 26.831 1.00 11.15 100 LEU A CA 1
ATOM 653 C C . LEU A 1 83 ? -1.114 11.980 26.021 1.00 12.01 100 LEU A C 1
ATOM 654 O O . LEU A 1 83 ? -0.457 13.003 25.811 1.00 13.24 100 LEU A O 1
ATOM 659 N N . PHE A 1 84 ? -0.755 10.785 25.565 1.00 10.54 101 PHE A N 1
ATOM 660 C CA . PHE A 1 84 ? 0.472 10.596 24.801 1.00 11.62 101 PHE A CA 1
ATOM 661 C C . PHE A 1 84 ? 0.122 9.820 23.543 1.00 10.66 101 PHE A C 1
ATOM 662 O O . PHE A 1 84 ? -0.296 8.665 23.621 1.00 11.16 101 PHE A O 1
ATOM 670 N N . VAL A 1 85 ? 0.261 10.462 22.385 1.00 10.13 102 VAL A N 1
ATOM 671 C CA . VAL A 1 85 ? -0.201 9.871 21.132 1.00 9.63 102 VAL A CA 1
ATOM 672 C C . VAL A 1 85 ? 0.755 10.108 19.967 1.00 10.20 102 VAL A C 1
ATOM 673 O O . VAL A 1 85 ? 1.626 10.986 20.014 1.00 11.31 102 VAL A O 1
ATOM 677 N N . ALA A 1 86 ? 0.570 9.317 18.919 1.00 9.98 103 ALA A N 1
ATOM 678 C CA . ALA A 1 86 ? 1.240 9.531 17.648 1.00 10.91 103 ALA A CA 1
ATOM 679 C C . ALA A 1 86 ? 0.473 10.576 16.834 1.00 11.29 103 ALA A C 1
ATOM 680 O O . ALA A 1 86 ? -0.548 11.093 17.286 1.00 13.14 103 ALA A O 1
ATOM 682 N N . ASN A 1 87 ? 0.958 10.866 15.629 1.00 12.11 104 ASN A N 1
ATOM 683 C CA . ASN A 1 87 ? 0.381 11.910 14.788 1.00 13.87 104 ASN A CA 1
ATOM 684 C C . ASN A 1 87 ? -0.719 11.380 13.864 1.00 14.37 104 ASN A C 1
ATOM 685 O O . ASN A 1 87 ? -0.928 11.909 12.774 1.00 16.91 104 ASN A O 1
ATOM 690 N N . TYR A 1 88 ? -1.433 10.345 14.305 1.00 12.23 105 TYR A N 1
ATOM 691 C CA . TYR A 1 88 ? -2.374 9.635 13.431 1.00 11.60 105 TYR A CA 1
ATOM 692 C C . TYR A 1 88 ? -3.562 10.462 12.922 1.00 11.53 105 TYR 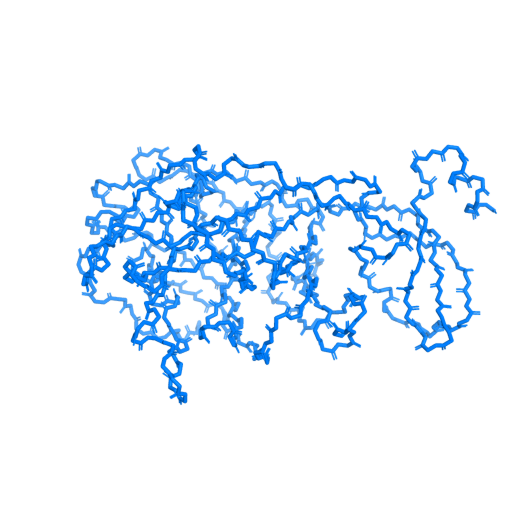A C 1
ATOM 693 O O . TYR A 1 88 ? -4.031 10.250 11.806 1.00 13.28 105 TYR A O 1
ATOM 702 N N . SER A 1 89 ? -4.048 11.396 13.732 1.00 12.55 106 SER A N 1
ATOM 703 C CA . SER A 1 89 ? -5.239 12.161 13.362 1.00 13.99 106 SER A CA 1
ATOM 704 C C . SER A 1 89 ? -5.069 13.020 12.117 1.00 14.31 106 SER A C 1
ATOM 705 O O . SER A 1 89 ? -6.031 13.247 11.385 1.00 15.45 106 SER A O 1
ATOM 708 N N . GLN A 1 90 ? -3.852 13.494 11.871 1.00 15.00 107 GLN A N 1
ATOM 709 C CA . GLN A 1 90 ? -3.592 14.315 10.694 1.00 16.75 107 GLN A CA 1
ATOM 710 C C . GLN A 1 90 ? -3.262 13.473 9.468 1.00 17.47 107 GLN A C 1
ATOM 711 O O . GLN A 1 90 ? -3.159 14.002 8.362 1.00 20.17 107 GLN A O 1
ATOM 717 N N . ASP A 1 91 ? -3.098 12.167 9.660 1.00 14.90 108 ASP A N 1
ATOM 718 C CA . ASP A 1 91 ? -2.731 11.288 8.552 1.00 15.29 108 ASP A CA 1
ATOM 719 C C . ASP A 1 91 ? -3.959 10.641 7.927 1.00 15.20 108 ASP A C 1
ATOM 720 O O . ASP A 1 91 ? -4.266 9.476 8.194 1.00 17.51 108 ASP A O 1
ATOM 725 N N . VAL A 1 92 ? -4.661 11.397 7.092 1.00 14.51 109 VAL A N 1
ATOM 726 C CA . VAL A 1 92 ? -5.864 10.893 6.447 1.00 13.39 109 VAL A CA 1
ATOM 727 C C . VAL A 1 92 ? -5.495 10.056 5.224 1.00 13.09 109 VAL A C 1
ATOM 728 O O . VAL A 1 92 ? -4.707 10.485 4.374 1.00 16.28 109 VAL A O 1
ATOM 732 N N . LYS A 1 93 ? -6.068 8.858 5.160 1.00 13.11 110 LYS A N 1
ATOM 733 C CA . LYS A 1 93 ? -5.761 7.877 4.125 1.00 13.73 110 LYS A CA 1
ATOM 734 C C . LYS A 1 93 ? -6.928 7.729 3.158 1.00 12.64 110 LYS A C 1
ATOM 735 O O . LYS A 1 93 ? -8.075 8.011 3.509 1.00 12.63 110 LYS A O 1
ATOM 741 N N . GLN A 1 94 ? -6.642 7.277 1.941 1.00 14.13 111 GLN A N 1
ATOM 742 C CA . GLN A 1 94 ? -7.711 6.949 1.001 1.00 14.42 111 GLN A CA 1
ATOM 743 C C . GLN A 1 94 ? -8.285 5.567 1.312 1.00 12.55 111 GLN A C 1
ATOM 744 O O . GLN A 1 94 ? -7.544 4.597 1.482 1.00 12.73 111 GLN A O 1
ATOM 750 N N . PHE A 1 95 ? -9.609 5.483 1.392 1.00 10.58 112 PHE A N 1
ATOM 751 C CA . PHE A 1 95 ? -10.270 4.224 1.728 1.00 10.17 112 PHE A CA 1
ATOM 752 C C . PHE A 1 95 ? -10.132 3.198 0.607 1.00 10.64 112 PHE A C 1
ATOM 753 O O . PHE A 1 95 ? -9.880 2.014 0.869 1.00 10.48 112 PHE A O 1
ATOM 761 N N . ALA A 1 96 ? -10.277 3.660 -0.635 1.00 11.55 113 ALA A N 1
ATOM 762 C CA . ALA A 1 96 ? -10.234 2.781 -1.805 1.00 12.89 113 ALA A CA 1
ATOM 763 C C . ALA A 1 96 ? -11.215 1.616 -1.662 1.00 11.58 113 ALA A C 1
ATOM 764 O O . ALA A 1 96 ? -12.419 1.831 -1.552 1.00 12.99 113 ALA A O 1
ATOM 766 N N . ASN A 1 97 ? -10.701 0.387 -1.654 1.00 11.51 114 ASN A N 1
ATOM 767 C CA . ASN A 1 97 ? -11.557 -0.792 -1.520 1.00 11.65 114 ASN A CA 1
ATOM 768 C C . ASN A 1 97 ? -11.730 -1.276 -0.088 1.00 10.70 114 ASN A C 1
ATOM 769 O O . ASN A 1 97 ? -12.355 -2.309 0.156 1.00 11.92 114 ASN A O 1
ATOM 774 N N . GLY A 1 98 ? -11.168 -0.544 0.861 1.00 10.46 115 GLY A N 1
ATOM 775 C CA . GLY A 1 98 ? -11.247 -0.955 2.247 1.00 8.82 115 GLY A CA 1
ATOM 776 C C . GLY A 1 98 ? -9.972 -1.615 2.716 1.00 8.19 115 GLY A C 1
ATOM 777 O O . GLY A 1 98 ? -8.944 -1.554 2.034 1.00 9.66 115 GLY A O 1
ATOM 778 N N . PHE A 1 99 ? -10.030 -2.255 3.878 1.00 8.45 116 PHE A N 1
ATOM 779 C CA . PHE A 1 99 ? -8.806 -2.777 4.472 1.00 8.64 116 PHE A CA 1
ATOM 780 C C . PHE A 1 99 ? -9.060 -3.894 5.474 1.00 8.10 116 PHE A C 1
ATOM 781 O O . PHE A 1 99 ? -10.194 -4.087 5.928 1.00 8.68 116 PHE A O 1
ATOM 789 N N . VAL A 1 100 ? -8.002 -4.638 5.793 1.00 9.36 117 VAL A N 1
ATOM 790 C CA . VAL A 1 100 ? -8.051 -5.616 6.876 1.00 9.25 117 VAL A CA 1
ATOM 791 C C . VAL A 1 100 ? -7.008 -5.265 7.937 1.00 9.18 117 VAL A C 1
ATOM 792 O O . VAL A 1 100 ? -6.035 -4.566 7.658 1.00 8.47 117 VAL A O 1
ATOM 796 N N . VAL A 1 101 ? -7.223 -5.742 9.157 1.00 6.58 118 VAL A N 1
ATOM 797 C CA . VAL A 1 101 ? -6.441 -5.329 10.311 1.00 8.20 118 VAL A CA 1
ATOM 798 C C . VAL A 1 101 ? -6.054 -6.531 11.155 1.00 7.40 118 VAL A C 1
ATOM 799 O O . VAL A 1 101 ? -6.923 -7.301 11.575 1.00 8.06 118 VAL A O 1
ATOM 803 N N . ARG A 1 102 ? -4.748 -6.678 11.395 1.00 6.76 119 ARG A N 1
ATOM 804 C CA . ARG A 1 102 ? -4.209 -7.694 12.299 1.00 6.84 119 ARG A CA 1
ATOM 805 C C . ARG A 1 102 ? -4.146 -7.081 13.689 1.00 7.75 119 ARG A C 1
ATOM 806 O O . ARG A 1 102 ? -3.467 -6.066 13.901 1.00 7.78 119 ARG A O 1
ATOM 814 N N . ILE A 1 103 ? -4.871 -7.699 14.621 1.00 7.15 120 ILE A N 1
ATOM 815 C CA . ILE A 1 103 ? -5.068 -7.163 15.964 1.00 6.67 120 ILE A CA 1
ATOM 816 C C . ILE A 1 103 ? -4.513 -8.107 17.025 1.00 8.17 120 ILE A C 1
ATOM 817 O O . ILE A 1 103 ? -4.795 -9.308 17.011 1.00 9.45 120 ILE A O 1
ATOM 822 N N . GLY A 1 104 ? -3.725 -7.557 17.944 1.00 8.47 121 GLY A N 1
ATOM 823 C CA . GLY A 1 104 ? -3.269 -8.300 19.105 1.00 8.96 121 GLY A CA 1
ATOM 824 C C . GLY A 1 104 ? -2.173 -9.326 18.874 1.00 10.00 121 GLY A C 1
ATOM 825 O O . GLY A 1 104 ? -1.973 -10.207 19.710 1.00 11.81 121 GLY A O 1
ATOM 826 N N . ALA A 1 105 ? -1.450 -9.214 17.763 1.00 9.56 122 ALA A N 1
ATOM 827 C CA . ALA A 1 105 ? -0.503 -10.265 17.384 1.00 10.80 122 ALA A CA 1
ATOM 828 C C . ALA A 1 105 ? 0.596 -10.498 18.424 1.00 10.98 122 ALA A C 1
ATOM 829 O O . ALA A 1 105 ? 1.014 -11.638 18.649 1.00 13.24 122 ALA A O 1
ATOM 831 N N . ALA A 1 106 ? 1.053 -9.421 19.054 1.00 11.55 123 ALA A N 1
ATOM 832 C CA . ALA A 1 106 ? 2.161 -9.508 20.003 1.00 10.97 123 ALA A CA 1
ATOM 833 C C . ALA A 1 106 ? 1.717 -9.790 21.434 1.00 10.55 123 ALA A C 1
ATOM 834 O O . ALA A 1 106 ? 2.553 -9.855 22.332 1.00 12.14 123 ALA A O 1
ATOM 836 N N . ALA A 1 107 ? 0.411 -9.943 21.649 1.00 10.23 124 ALA A N 1
ATOM 837 C CA . ALA A 1 107 ? -0.102 -10.176 22.999 1.00 10.70 124 ALA A CA 1
ATOM 838 C C . ALA A 1 107 ? 0.612 -11.349 23.665 1.00 12.13 124 ALA A C 1
ATOM 839 O O . ALA A 1 107 ? 0.872 -12.364 23.016 1.00 12.89 124 ALA A O 1
ATOM 841 N N . ASN A 1 108 ? 0.936 -11.158 24.947 1.00 11.43 125 ASN A N 1
ATOM 842 C CA . ASN A 1 108 ? 1.660 -12.106 25.819 1.00 13.45 125 ASN A CA 1
ATOM 843 C C . ASN A 1 108 ? 3.175 -11.949 25.820 1.00 14.09 125 ASN A C 1
ATOM 844 O O . ASN A 1 108 ? 3.841 -12.342 26.784 1.00 16.13 125 ASN A O 1
ATOM 849 N N A SER A 1 109 ? 3.726 -11.394 24.745 0.50 14.05 126 SER A N 1
ATOM 850 N N B SER A 1 109 ? 3.720 -11.389 24.745 0.50 15.01 126 SER A N 1
ATOM 851 C CA A SER A 1 109 ? 5.167 -11.177 24.677 0.50 14.61 126 SER A CA 1
ATOM 852 C CA B SER A 1 109 ? 5.158 -11.165 24.659 0.50 16.46 126 SER A CA 1
ATOM 853 C C A SER A 1 109 ? 5.551 -9.955 25.501 0.50 15.57 126 SER A C 1
ATOM 854 C C B SER A 1 109 ? 5.549 -9.967 25.519 0.50 16.49 126 SER A C 1
ATOM 855 O O A SER A 1 109 ? 4.686 -9.207 25.953 0.50 15.44 126 SER A O 1
ATOM 856 O O B SER A 1 109 ? 4.685 -9.251 26.021 0.50 16.36 126 SER A O 1
ATOM 861 N N . THR A 1 110 ? 6.850 -9.760 25.701 1.00 17.39 127 THR A N 1
ATOM 862 C CA . THR A 1 110 ? 7.334 -8.636 26.494 1.00 19.60 127 THR A CA 1
ATOM 863 C C . THR A 1 110 ? 7.722 -7.476 25.588 1.00 18.72 127 TH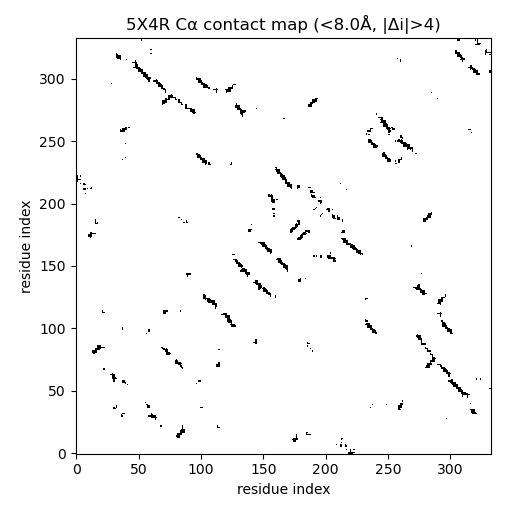R A C 1
ATOM 864 O O . THR A 1 110 ? 8.393 -7.668 24.574 1.00 21.43 127 THR A O 1
ATOM 868 N N . GLY A 1 111 ? 7.280 -6.275 25.946 1.00 17.90 128 GLY A N 1
ATOM 869 C CA . GLY A 1 111 ? 7.531 -5.106 25.126 1.00 19.58 128 GLY A CA 1
ATOM 870 C C . GLY A 1 111 ? 7.591 -3.810 25.908 1.00 21.99 128 GLY A C 1
ATOM 871 O O . GLY A 1 111 ? 7.188 -3.746 27.060 1.00 25.74 128 GLY A O 1
ATOM 872 N N . THR A 1 112 ? 8.088 -2.767 25.260 1.00 22.30 129 THR A N 1
ATOM 873 C CA . THR A 1 112 ? 8.233 -1.451 25.869 1.00 23.59 129 THR A CA 1
ATOM 874 C C . THR A 1 112 ? 6.868 -0.770 26.078 1.00 20.32 129 THR A C 1
ATOM 875 O O . THR A 1 112 ? 5.936 -1.005 25.311 1.00 21.46 129 THR A O 1
ATOM 879 N N . VAL A 1 113 ? 6.742 0.047 27.128 1.00 19.42 130 VAL A N 1
ATOM 880 C CA . VAL A 1 113 ? 5.478 0.738 27.423 1.00 21.40 130 VAL A CA 1
ATOM 881 C C . VAL A 1 113 ? 5.296 2.042 26.635 1.00 22.25 130 VAL A C 1
ATOM 882 O O . VAL A 1 113 ? 4.384 2.827 26.913 1.00 23.25 130 VAL A O 1
ATOM 886 N N . ILE A 1 114 ? 6.178 2.245 25.660 1.00 19.92 131 ILE A N 1
ATOM 887 C CA . ILE A 1 114 ? 6.164 3.372 24.715 1.00 17.70 131 ILE A CA 1
ATOM 888 C C . ILE A 1 114 ? 6.563 4.726 25.301 1.00 17.31 131 ILE A C 1
ATOM 889 O O . ILE A 1 114 ? 7.576 5.299 24.898 1.00 18.24 131 ILE A O 1
ATOM 894 N N . ILE A 1 115 ? 5.772 5.239 26.239 1.00 15.33 132 ILE A N 1
ATOM 895 C CA . ILE A 1 115 ? 6.065 6.547 26.818 1.00 15.85 132 ILE A CA 1
ATOM 896 C C . ILE A 1 115 ? 7.304 6.498 27.711 1.00 17.26 132 ILE A C 1
ATOM 897 O O . ILE A 1 115 ? 7.957 7.516 27.943 1.00 18.58 132 ILE A O 1
ATOM 902 N N . SER A 1 116 ? 7.624 5.304 28.198 1.00 18.64 133 SER A N 1
ATOM 903 C CA . SER A 1 116 ? 8.846 5.083 28.962 1.00 20.20 133 SER A CA 1
ATOM 904 C C . SER A 1 116 ? 9.604 3.906 28.356 1.00 22.90 133 SER A C 1
ATOM 905 O O . SER A 1 116 ? 9.441 2.766 28.793 1.00 23.13 133 SER A O 1
ATOM 908 N N . PRO A 1 117 ? 10.428 4.182 27.332 1.00 24.43 134 PRO A N 1
ATOM 909 C CA . PRO A 1 117 ? 11.113 3.150 26.543 1.00 27.00 134 PRO A CA 1
ATOM 910 C C . PRO A 1 117 ? 11.954 2.169 27.363 1.00 30.20 134 PRO A C 1
ATOM 911 O O . PRO A 1 117 ? 12.093 1.012 26.963 1.00 32.93 134 PRO A O 1
ATOM 915 N N . SER A 1 118 ? 12.495 2.614 28.492 1.00 30.20 135 SER A N 1
ATOM 916 C CA . SER A 1 118 ? 13.336 1.753 29.317 1.00 33.40 135 SER A CA 1
ATOM 917 C C . SER A 1 118 ? 12.513 0.802 30.183 1.00 32.57 135 SER A C 1
ATOM 918 O O . SER A 1 118 ? 13.061 -0.074 30.850 1.00 35.17 135 SER A O 1
ATOM 921 N N . THR A 1 119 ? 11.195 0.975 30.165 1.00 29.70 136 THR A N 1
ATOM 922 C CA . THR A 1 119 ? 10.305 0.160 30.982 1.00 27.82 136 THR A CA 1
ATOM 923 C C . THR A 1 119 ? 9.585 -0.881 30.135 1.00 27.09 136 THR A C 1
ATOM 924 O O . THR A 1 119 ? 8.892 -0.539 29.180 1.00 27.65 136 THR A O 1
ATOM 928 N N . SER A 1 120 ? 9.754 -2.152 30.485 1.00 26.20 137 SER A N 1
ATOM 929 C CA . SER A 1 120 ? 9.087 -3.224 29.759 1.00 25.18 137 SER A CA 1
ATOM 930 C C . SER A 1 120 ? 7.909 -3.786 30.547 1.00 22.62 137 SER A C 1
ATOM 931 O O . SER A 1 120 ? 7.838 -3.660 31.769 1.00 22.84 137 SER A O 1
ATOM 934 N N . ALA A 1 121 ? 6.988 -4.410 29.824 1.00 20.36 138 ALA A N 1
ATOM 935 C CA . ALA A 1 121 ? 5.787 -4.980 30.405 1.00 18.55 138 ALA A CA 1
ATOM 936 C C . ALA A 1 121 ? 5.242 -6.039 29.462 1.00 17.34 138 ALA A C 1
ATOM 937 O O . ALA A 1 121 ? 5.571 -6.058 28.273 1.00 17.85 138 ALA A O 1
ATOM 939 N N . THR A 1 122 ? 4.410 -6.923 29.998 1.00 16.61 139 THR A N 1
ATOM 940 C CA . THR A 1 122 ? 3.701 -7.890 29.178 1.00 16.51 139 THR A CA 1
ATOM 941 C C . THR A 1 122 ? 2.738 -7.156 28.252 1.00 14.61 139 THR A C 1
ATOM 942 O O . THR A 1 122 ? 2.008 -6.258 28.675 1.00 17.00 139 THR A O 1
ATOM 946 N N . ILE A 1 123 ? 2.757 -7.528 26.981 1.00 12.80 140 ILE A N 1
ATOM 947 C CA . ILE A 1 123 ? 1.904 -6.893 25.990 1.00 11.70 140 ILE A CA 1
ATOM 948 C C . ILE A 1 123 ? 0.482 -7.438 26.044 1.00 12.21 140 ILE A C 1
ATOM 949 O O . ILE A 1 123 ? 0.271 -8.649 26.096 1.00 12.48 140 ILE A O 1
ATOM 954 N N . ARG A 1 124 ? -0.486 -6.528 26.051 1.00 10.83 141 ARG A N 1
ATOM 955 C CA . ARG A 1 124 ? -1.894 -6.889 26.004 1.00 11.88 141 ARG A CA 1
ATOM 956 C C . ARG A 1 124 ? -2.526 -6.400 24.710 1.00 11.36 141 ARG A C 1
ATOM 957 O O . ARG A 1 124 ? -2.176 -5.328 24.203 1.00 10.68 141 ARG A O 1
ATOM 965 N N . LYS A 1 125 ? -3.454 -7.189 24.176 1.00 9.57 142 LYS A N 1
ATOM 966 C CA . LYS A 1 125 ? -4.220 -6.784 23.004 1.00 9.19 142 LYS A CA 1
ATOM 967 C C . LYS A 1 125 ? -4.955 -5.480 23.278 1.00 8.75 142 LYS A C 1
ATOM 968 O O . LYS A 1 125 ? -5.451 -5.253 24.381 1.00 9.99 142 LYS A O 1
ATOM 974 N N . ILE A 1 126 ? -4.995 -4.618 22.270 1.00 8.46 143 ILE A N 1
ATOM 975 C CA . ILE A 1 126 ? -5.847 -3.438 22.299 1.00 8.27 143 ILE A CA 1
ATOM 976 C C . ILE A 1 126 ? -6.566 -3.332 20.956 1.00 8.03 143 ILE A C 1
ATOM 977 O O . ILE A 1 126 ? -6.024 -3.703 19.911 1.00 9.75 143 ILE A O 1
ATOM 982 N N . TYR A 1 127 ? -7.799 -2.835 20.985 1.00 8.53 144 TYR A N 1
ATOM 983 C CA . TYR A 1 127 ? -8.578 -2.710 19.756 1.00 7.46 144 TYR A CA 1
ATOM 984 C C . TYR A 1 127 ? -8.382 -1.355 19.086 1.00 7.42 144 TYR A C 1
ATOM 985 O O . TYR A 1 127 ? -8.292 -0.331 19.765 1.00 8.76 144 TYR A O 1
ATOM 994 N N . PRO A 1 128 ? -8.310 -1.351 17.746 1.00 7.62 145 PRO A N 1
ATOM 995 C CA . PRO A 1 128 ? -8.166 -0.108 16.980 1.00 8.05 145 PRO A CA 1
ATOM 996 C C . PRO A 1 128 ? -9.474 0.680 16.895 1.00 8.31 145 PRO A C 1
ATOM 997 O O . PRO A 1 128 ? -10.554 0.116 17.061 1.00 8.73 145 PRO A O 1
ATOM 1001 N N . ALA A 1 129 ? -9.365 1.975 16.623 1.00 7.24 146 ALA A N 1
ATOM 1002 C CA . ALA A 1 129 ? -10.524 2.827 16.393 1.00 6.89 146 ALA A CA 1
ATOM 1003 C C . ALA A 1 129 ? -10.327 3.581 15.090 1.00 7.04 146 ALA A C 1
ATOM 1004 O O . ALA A 1 129 ? -9.207 3.973 14.759 1.00 7.02 146 ALA A O 1
ATOM 1006 N N . PHE A 1 130 ? -11.416 3.786 14.359 1.00 7.50 147 PHE A N 1
ATOM 1007 C CA . PHE A 1 130 ? -11.331 4.383 13.032 1.00 7.54 147 PHE A CA 1
ATOM 1008 C C . PHE A 1 130 ? -12.366 5.471 12.838 1.00 7.99 147 PHE A C 1
ATOM 1009 O O . PHE A 1 130 ? -13.477 5.400 13.371 1.00 9.32 147 PHE A O 1
ATOM 1017 N N . MET A 1 131 ? -11.983 6.476 12.060 1.00 7.87 148 MET A N 1
ATOM 1018 C CA . MET A 1 131 ? -12.889 7.521 11.619 1.00 7.63 148 MET A CA 1
ATOM 1019 C C . MET A 1 131 ? -12.930 7.456 10.093 1.00 8.81 148 MET A C 1
ATOM 1020 O O . MET A 1 131 ? -11.891 7.476 9.451 1.00 10.05 148 MET A O 1
ATOM 1025 N N . LEU A 1 132 ? -14.121 7.367 9.509 1.00 8.30 149 LEU A N 1
ATOM 1026 C CA . LEU A 1 132 ? -14.262 7.186 8.062 1.00 9.07 149 LEU A CA 1
ATOM 1027 C C . LEU A 1 132 ? -15.318 8.127 7.503 1.00 8.75 149 LEU A C 1
ATOM 1028 O O . LEU A 1 132 ? -16.305 8.417 8.160 1.00 10.30 149 LEU A O 1
ATOM 1033 N N . GLY A 1 133 ? -15.130 8.591 6.275 1.00 11.03 150 GLY A N 1
ATOM 1034 C CA . GLY A 1 133 ? -16.083 9.530 5.723 1.00 11.05 150 GLY A CA 1
ATOM 1035 C C . GLY A 1 133 ? -15.870 9.869 4.268 1.00 12.16 150 GLY A C 1
ATOM 1036 O O . GLY A 1 133 ? -15.041 9.261 3.579 1.00 13.26 150 GLY A O 1
ATOM 1037 N N . SER A 1 134 ? -16.617 10.872 3.818 1.00 13.95 151 SER A N 1
ATOM 1038 C CA . SER A 1 134 ? -16.709 11.205 2.403 1.00 16.21 151 SER A CA 1
ATOM 1039 C C . SER A 1 134 ? -16.058 12.541 2.083 1.00 17.72 151 SER A C 1
ATOM 1040 O O . SER A 1 134 ? -15.818 12.864 0.919 1.00 21.21 151 SER A O 1
ATOM 1043 N N . SER A 1 135 ? -15.776 13.319 3.118 1.00 17.69 152 SER A N 1
ATOM 1044 C CA . SER A 1 135 ? -15.293 14.677 2.940 1.00 18.04 152 SER A CA 1
ATOM 1045 C C . SER A 1 135 ? -14.400 15.055 4.108 1.00 16.81 152 SER A C 1
ATOM 1046 O O . SER A 1 135 ? -14.796 14.921 5.264 1.00 17.12 152 SER A O 1
ATOM 1049 N N . VAL A 1 136 ? -13.194 15.521 3.804 1.00 17.16 153 VAL A N 1
ATOM 1050 C CA . VAL A 1 136 ? -12.241 15.909 4.835 1.00 17.29 153 VAL A CA 1
ATOM 1051 C C . VAL A 1 136 ? -11.604 17.264 4.558 1.00 17.43 153 VAL A C 1
ATOM 1052 O O . VAL A 1 136 ? -11.648 17.780 3.437 1.00 19.39 153 VAL A O 1
ATOM 1056 N N . GLY A 1 137 ? -10.992 17.821 5.597 1.00 15.56 154 GLY A N 1
ATOM 1057 C CA . GLY A 1 137 ? -10.315 19.098 5.507 1.00 15.47 154 GLY A CA 1
ATOM 1058 C C . GLY A 1 137 ? -9.625 19.419 6.818 1.00 16.36 154 GLY A C 1
ATOM 1059 O O . GLY A 1 137 ? -9.279 18.520 7.595 1.00 16.88 154 GLY A O 1
ATOM 1060 N N . ASN A 1 138 ? -9.435 20.709 7.071 1.00 17.75 155 ASN A N 1
ATOM 1061 C CA . ASN A 1 138 ? -8.699 21.143 8.248 1.00 20.84 155 ASN A CA 1
ATOM 1062 C C . ASN A 1 138 ? -9.583 21.733 9.332 1.00 20.56 155 ASN A C 1
ATOM 1063 O O . ASN A 1 138 ? -10.668 22.248 9.061 1.00 22.55 155 ASN A O 1
ATOM 1068 N N . PHE A 1 139 ? -9.104 21.650 10.567 1.00 18.37 156 PHE A N 1
ATOM 1069 C CA . PHE A 1 139 ? -9.770 22.294 11.684 1.00 18.92 156 PHE A CA 1
ATOM 1070 C C . PHE A 1 139 ? -9.485 23.792 11.645 1.00 22.50 156 PHE A C 1
ATOM 1071 O O . PHE A 1 139 ? -8.715 24.257 10.807 1.00 23.64 156 PHE A O 1
ATOM 1079 N N . SER A 1 140 ? -10.105 24.540 12.551 1.00 24.48 157 SER A N 1
ATOM 1080 C CA . SER A 1 140 ? -10.004 25.999 12.535 1.00 28.00 157 SER A CA 1
ATOM 1081 C C . SER A 1 140 ? -8.567 26.520 12.621 1.00 27.67 157 SER A C 1
ATOM 1082 O O . SER A 1 140 ? -8.230 27.510 11.975 1.00 30.22 157 SER A O 1
ATOM 1085 N N . ASP A 1 141 ? -7.720 25.852 13.399 1.00 26.33 158 ASP A N 1
ATOM 1086 C CA . ASP A 1 141 ? -6.331 26.295 13.552 1.00 27.82 158 ASP A CA 1
ATOM 1087 C C . ASP A 1 141 ? -5.425 25.825 12.413 1.00 27.42 158 ASP A C 1
ATOM 1088 O O . ASP A 1 141 ? -4.217 26.048 12.441 1.00 29.10 158 ASP A O 1
ATOM 1093 N N . GLY A 1 142 ? -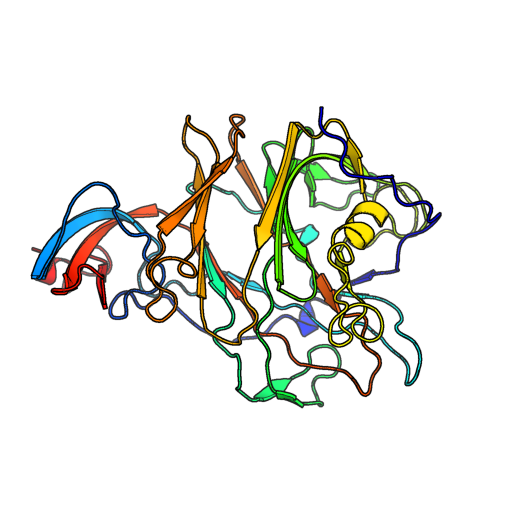6.013 25.158 11.425 1.00 27.13 159 GLY A N 1
ATOM 1094 C CA . GLY A 1 142 ? -5.282 24.746 10.241 1.00 25.98 159 GLY A CA 1
ATOM 1095 C C . GLY A 1 142 ? -4.840 23.293 10.203 1.00 25.50 159 GLY A C 1
ATOM 1096 O O . GLY A 1 142 ? -4.414 22.805 9.157 1.00 26.57 159 GLY A O 1
ATOM 1097 N N . LYS A 1 143 ? -4.933 22.595 11.330 1.00 22.93 160 LYS A N 1
ATOM 1098 C CA . LYS A 1 143 ? -4.479 21.205 11.384 1.00 22.26 160 LYS A CA 1
ATOM 1099 C C . LYS A 1 143 ? -5.402 20.265 10.616 1.00 20.72 160 LYS A C 1
ATOM 1100 O O . LYS A 1 143 ? -6.619 20.449 10.599 1.00 19.21 160 LYS A O 1
ATOM 1106 N N . MET A 1 144 ? -4.807 19.261 9.979 1.00 22.02 161 MET A N 1
ATOM 1107 C CA . MET A 1 144 ? -5.551 18.300 9.173 1.00 21.13 161 MET A CA 1
ATOM 1108 C C . MET A 1 144 ? -6.325 17.310 10.037 1.00 17.15 161 MET A C 1
ATOM 1109 O O . MET A 1 144 ? -6.137 17.242 11.253 1.00 18.53 161 MET A O 1
ATOM 1114 N N . GLY A 1 145 ? -7.208 16.550 9.399 1.00 16.31 162 GLY A N 1
ATOM 1115 C CA . GLY A 1 145 ? -7.894 15.470 10.080 1.00 13.84 162 GLY A CA 1
ATOM 1116 C C . GLY A 1 145 ? -9.354 15.708 10.410 1.00 12.98 162 GLY A C 1
ATOM 1117 O O . GLY A 1 145 ? -9.960 14.902 11.116 1.00 12.58 162 GLY A O 1
ATOM 1118 N N . ARG A 1 146 ? -9.933 16.794 9.904 1.00 12.87 163 ARG A N 1
ATOM 1119 C CA . ARG A 1 146 ? -11.347 17.046 10.170 1.00 12.24 163 ARG A CA 1
ATOM 1120 C C . ARG A 1 146 ? -12.252 16.366 9.150 1.00 11.89 163 ARG A C 1
ATOM 1121 O O . ARG A 1 146 ? -12.080 16.543 7.947 1.00 14.94 163 ARG A O 1
ATOM 1129 N N . PHE A 1 147 ? -13.216 15.591 9.637 1.00 10.94 164 PHE A N 1
ATOM 1130 C CA . PHE A 1 147 ? -14.193 14.952 8.762 1.00 11.40 164 PHE A CA 1
ATOM 1131 C C . PHE A 1 147 ? -15.495 15.741 8.751 1.00 11.63 164 PHE A C 1
ATOM 1132 O O . PHE A 1 147 ? -16.038 16.072 9.807 1.00 14.12 164 PHE A O 1
ATOM 1140 N N . PHE A 1 148 ? -15.989 16.039 7.553 1.00 14.28 165 PHE A N 1
ATOM 1141 C CA . PHE A 1 148 ? -17.189 16.857 7.397 1.00 15.78 165 PHE A CA 1
ATOM 1142 C C . PHE A 1 148 ? -18.426 16.018 7.113 1.00 15.74 165 PHE A C 1
ATOM 1143 O O . PHE A 1 148 ? -18.320 14.878 6.659 1.00 16.25 165 PHE A O 1
ATOM 1151 N N . ASN A 1 149 ? -19.595 16.601 7.382 1.00 14.69 166 ASN A N 1
ATOM 1152 C CA . ASN A 1 149 ? -20.876 15.923 7.202 1.00 14.79 166 ASN A CA 1
ATOM 1153 C C . ASN A 1 149 ? -20.946 14.647 8.039 1.00 14.35 166 ASN A C 1
ATOM 1154 O O . ASN A 1 149 ? -20.257 14.528 9.053 1.00 14.08 166 ASN A O 1
ATOM 1159 N N . HIS A 1 150 ? -21.771 13.692 7.630 1.00 14.28 167 HIS A N 1
ATOM 1160 C CA . HIS A 1 150 ? -21.864 12.454 8.392 1.00 13.02 167 HIS A CA 1
ATOM 1161 C C . HIS A 1 150 ? -20.593 11.622 8.306 1.00 12.20 167 HIS A C 1
ATOM 1162 O O . HIS A 1 150 ? -20.041 11.390 7.227 1.00 13.86 167 HIS A O 1
ATOM 1169 N N . THR A 1 151 ? -20.147 11.185 9.476 1.00 11.92 168 THR A N 1
ATOM 1170 C CA . THR A 1 151 ? -18.891 10.483 9.645 1.00 10.64 168 THR A CA 1
ATOM 1171 C C . THR A 1 151 ? -19.146 9.191 10.405 1.00 9.42 168 THR A C 1
ATOM 1172 O O . THR A 1 151 ? -19.885 9.165 11.397 1.00 10.37 168 THR A O 1
ATOM 1176 N N . LEU A 1 152 ? -18.549 8.112 9.910 1.00 9.70 169 LEU A N 1
ATOM 1177 C CA . LEU A 1 152 ? -18.632 6.817 10.561 1.00 10.85 169 LEU A CA 1
ATOM 1178 C C . LEU A 1 152 ? -17.492 6.680 11.555 1.00 9.74 169 LEU A C 1
ATOM 1179 O O . LEU A 1 152 ? -16.326 6.838 11.209 1.00 10.49 169 LEU A O 1
ATOM 1184 N N . VAL A 1 153 ? -17.832 6.388 12.797 1.00 7.78 170 VAL A N 1
ATOM 1185 C CA . VAL A 1 153 ? -16.832 6.162 13.825 1.00 7.83 170 VAL A CA 1
ATOM 1186 C C . VAL A 1 153 ? -16.973 4.737 14.344 1.00 6.95 170 VAL A C 1
ATOM 1187 O O . VAL A 1 153 ? -18.082 4.284 14.666 1.00 8.69 170 VAL A O 1
ATOM 1191 N N . LEU A 1 154 ? -15.842 4.034 14.390 1.00 7.54 171 LEU A N 1
ATOM 1192 C CA . LEU A 1 154 ? -15.760 2.703 14.978 1.00 8.09 171 LEU A CA 1
ATOM 1193 C C . LEU A 1 154 ? -14.883 2.813 16.216 1.00 7.40 171 LEU A C 1
ATOM 1194 O O . LEU A 1 154 ? -13.676 3.040 16.113 1.00 8.46 171 LEU A O 1
ATOM 1199 N N . LEU A 1 155 ? -15.497 2.668 17.387 1.00 7.94 172 LEU A N 1
ATOM 1200 C CA . LEU A 1 155 ? -14.817 2.957 18.641 1.00 7.94 172 LEU A CA 1
ATOM 1201 C C . LEU A 1 155 ? -15.052 1.848 19.655 1.00 8.94 172 LEU A C 1
ATOM 1202 O O . LEU A 1 155 ? -16.173 1.676 20.146 1.00 9.73 172 LEU A O 1
ATOM 1207 N N . PRO A 1 156 ? -14.000 1.080 19.968 1.00 8.59 173 PRO A N 1
ATOM 1208 C CA . PRO A 1 156 ? -14.118 0.064 21.019 1.00 9.24 173 PRO A CA 1
ATOM 1209 C C . PRO A 1 156 ? -14.344 0.719 22.380 1.00 7.99 173 PRO A C 1
ATOM 1210 O O . PRO A 1 156 ? -14.006 1.887 22.571 1.00 9.83 173 PRO A O 1
ATOM 1214 N N . ASP A 1 157 ? -14.902 -0.033 23.319 1.00 7.99 174 ASP A N 1
ATOM 1215 C CA . ASP A 1 157 ? -15.146 0.501 24.651 1.00 8.52 174 ASP A CA 1
ATOM 1216 C C . ASP A 1 157 ? -15.235 -0.609 25.686 1.00 9.69 174 ASP A C 1
ATOM 1217 O O . ASP A 1 157 ? -15.163 -1.803 25.362 1.00 9.63 174 ASP A O 1
ATOM 1222 N N . GLY A 1 158 ? -15.412 -0.193 26.936 1.00 10.16 175 GLY A N 1
ATOM 1223 C CA . GLY A 1 158 ? -15.576 -1.121 28.035 1.00 10.26 175 GLY A CA 1
ATOM 1224 C C . GLY A 1 158 ? -14.369 -2.009 28.241 1.00 11.53 175 GLY A C 1
ATOM 1225 O O . GLY A 1 158 ? -14.523 -3.203 28.489 1.00 12.16 175 GLY A O 1
ATOM 1226 N N . CYS A 1 159 ? -13.178 -1.422 28.146 1.00 12.25 176 CYS A N 1
ATOM 1227 C CA . CYS A 1 159 ? -11.937 -2.162 28.360 1.00 14.36 176 CYS A CA 1
ATOM 1228 C C . CYS A 1 159 ? -11.873 -3.349 27.404 1.00 13.83 176 CYS A C 1
ATOM 1229 O O . CYS A 1 159 ? -11.523 -4.465 27.791 1.00 15.41 176 CYS A O 1
ATOM 1232 N N . GLY A 1 160 ? -12.233 -3.096 26.150 1.00 12.20 177 GLY A N 1
ATOM 1233 C CA . GLY A 1 160 ? -12.169 -4.122 25.125 1.00 13.56 177 GLY A CA 1
ATOM 1234 C C . GLY A 1 160 ? -13.269 -5.162 25.214 1.00 13.83 177 GLY A C 1
ATOM 1235 O O . GLY A 1 160 ? -13.054 -6.327 24.874 1.00 15.60 177 GLY A O 1
ATOM 1236 N N . THR A 1 161 ? -14.452 -4.754 25.661 1.00 12.64 178 THR A N 1
ATOM 1237 C CA . THR A 1 161 ? -15.580 -5.678 25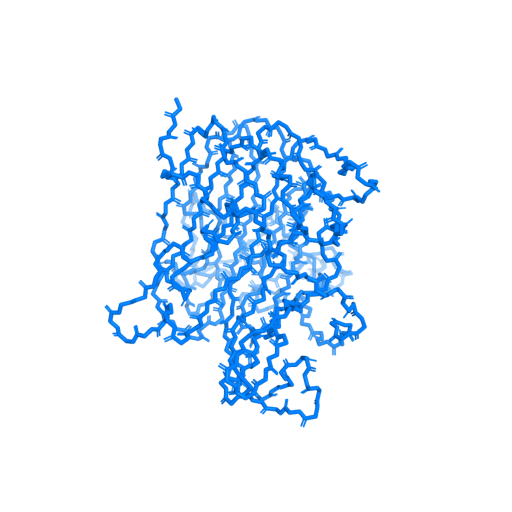.704 1.00 12.13 178 THR A CA 1
ATOM 1238 C C . THR A 1 161 ? -16.748 -5.276 24.806 1.00 11.90 178 THR A C 1
ATOM 1239 O O . THR A 1 161 ? -17.767 -5.970 24.765 1.00 12.04 178 THR A O 1
ATOM 1243 N N . LEU A 1 162 ? -16.613 -4.163 24.089 1.00 10.97 179 LEU A N 1
ATOM 1244 C CA . LEU A 1 162 ? -17.589 -3.886 23.036 1.00 10.08 179 LEU A CA 1
ATOM 1245 C C . LEU A 1 162 ? -17.000 -3.038 21.923 1.00 8.83 179 LEU A C 1
ATOM 1246 O O . LEU A 1 162 ? -15.968 -2.398 22.096 1.00 10.12 179 LEU A O 1
ATOM 1251 N N . LEU A 1 163 ? -17.654 -3.080 20.767 1.00 10.35 180 LEU A N 1
ATOM 1252 C CA . LEU A 1 163 ? -17.376 -2.160 19.675 1.00 9.99 180 LEU A CA 1
ATOM 1253 C C . LEU A 1 163 ? -18.611 -1.307 19.450 1.00 9.39 180 LEU A C 1
ATOM 1254 O O . LEU A 1 163 ? -19.720 -1.831 19.360 1.00 9.94 180 LEU A O 1
ATOM 1259 N N . ARG A 1 164 ? -18.426 0.007 19.375 1.00 9.20 181 ARG A N 1
ATOM 1260 C CA . ARG A 1 164 ? -19.516 0.893 18.995 1.00 11.07 181 ARG A CA 1
ATOM 1261 C C . ARG A 1 164 ? -19.306 1.354 17.565 1.00 10.34 181 ARG A C 1
ATOM 1262 O O . ARG A 1 164 ? -18.196 1.699 17.179 1.00 11.29 181 ARG A O 1
ATOM 1270 N N . ALA A 1 165 ? -20.373 1.351 16.777 1.00 10.38 182 ALA A N 1
ATOM 1271 C CA . ALA A 1 165 ? -20.320 1.889 15.426 1.00 10.85 182 ALA A CA 1
ATOM 1272 C C . ALA A 1 165 ? -21.395 2.950 15.318 1.00 11.57 182 ALA A C 1
ATOM 1273 O O . ALA A 1 165 ? -22.562 2.671 15.574 1.00 14.08 182 ALA A O 1
ATOM 1275 N N . PHE A 1 166 ? -21.016 4.173 14.966 1.00 10.46 183 PHE A N 1
ATOM 1276 C CA . PHE A 1 166 ? -22.027 5.224 14.878 1.00 10.70 183 PHE A CA 1
ATOM 1277 C C . PHE A 1 166 ? -21.788 6.181 13.732 1.00 10.88 183 PHE A C 1
ATOM 1278 O O . PHE A 1 166 ? -20.650 6.354 13.292 1.00 10.42 183 PHE A O 1
ATOM 1286 N N . TYR A 1 167 ? -22.865 6.783 13.236 1.00 10.08 184 TYR A N 1
ATOM 1287 C CA . TYR A 1 167 ? -22.760 7.616 12.032 1.00 10.93 184 TYR A CA 1
ATOM 1288 C C . TYR A 1 167 ? -23.377 8.978 12.305 1.00 11.61 184 TYR A C 1
ATOM 1289 O O . TYR A 1 167 ? -24.600 9.117 12.331 1.00 14.00 184 TYR A O 1
ATOM 1298 N N . CYS A 1 168 ? -22.526 9.974 12.544 1.00 12.49 185 CYS A N 1
ATOM 1299 C CA . CYS A 1 168 ? -23.011 11.271 13.023 1.00 12.39 185 CYS A CA 1
ATOM 1300 C C . CYS A 1 168 ? -22.242 12.411 12.392 1.00 11.58 185 CYS A C 1
ATOM 1301 O O . CYS A 1 168 ? -21.137 12.223 11.907 1.00 12.27 185 CYS A O 1
ATOM 1304 N N . ILE A 1 169 ? -22.814 13.609 12.433 1.00 12.14 186 ILE A N 1
ATOM 1305 C CA . ILE A 1 169 ? -22.036 14.810 12.203 1.00 13.84 186 ILE A CA 1
ATOM 1306 C C . ILE A 1 169 ? -21.199 15.070 13.454 1.00 12.81 186 ILE A C 1
ATOM 1307 O O . ILE A 1 169 ? -21.700 14.983 14.578 1.00 14.16 186 ILE A O 1
ATOM 1312 N N . LEU A 1 170 ? -19.914 15.351 13.256 1.00 13.18 187 LEU A N 1
ATOM 1313 C CA . LEU A 1 170 ? -19.008 15.610 14.366 1.00 12.47 187 LEU A CA 1
ATOM 1314 C C . LEU A 1 170 ? -18.763 17.105 14.479 1.00 13.45 187 LEU A C 1
ATOM 1315 O O . LEU A 1 170 ? -18.054 17.694 13.664 1.00 15.04 187 LEU A O 1
ATOM 1320 N N . GLU A 1 171 ? -19.365 17.719 15.487 1.00 13.65 188 GLU A N 1
ATOM 1321 C CA . GLU A 1 171 ? -19.209 19.147 15.698 1.00 13.92 188 GLU A CA 1
ATOM 1322 C C . GLU A 1 171 ? -18.038 19.393 16.636 1.00 14.12 188 GLU A C 1
ATOM 1323 O O . GLU A 1 171 ? -18.111 19.050 17.810 1.00 13.36 188 GLU A O 1
ATOM 1329 N N . PRO A 1 172 ? -16.944 19.976 16.124 1.00 14.52 189 PRO A N 1
ATOM 1330 C CA . PRO A 1 172 ? -15.791 20.185 17.008 1.00 13.91 189 PRO A CA 1
ATOM 1331 C C . PRO A 1 172 ? -16.114 21.153 18.143 1.00 14.36 189 PRO A C 1
ATOM 1332 O O . PRO A 1 172 ? -16.712 22.207 17.911 1.00 14.88 189 PRO A O 1
ATOM 1336 N N . ARG A 1 173 ? -15.726 20.782 19.361 1.00 13.41 190 ARG A N 1
ATOM 1337 C CA . ARG A 1 173 ? -16.015 21.591 20.541 1.00 13.94 190 ARG A CA 1
ATOM 1338 C C . ARG A 1 173 ? -14.945 22.657 20.761 1.00 14.81 190 ARG A C 1
ATOM 1339 O O . ARG A 1 173 ? -13.850 22.574 20.201 1.00 16.72 190 ARG A O 1
ATOM 1347 N N . SER A 1 174 ? -15.267 23.668 21.561 1.00 16.85 191 SER A N 1
ATOM 1348 C CA . SER A 1 174 ? -14.454 24.881 21.588 1.00 18.51 191 SER A CA 1
ATOM 1349 C C . SER A 1 174 ? -13.677 25.160 22.877 1.00 20.62 191 SER A C 1
ATOM 1350 O O . SER A 1 174 ? -13.053 26.209 22.998 1.00 22.07 191 SER A O 1
ATOM 1353 N N . GLY A 1 175 ? -13.706 24.242 23.834 1.00 19.80 192 GLY A N 1
ATOM 1354 C CA . GLY A 1 175 ? -12.936 24.434 25.053 1.00 18.12 192 GLY A CA 1
ATOM 1355 C C . GLY A 1 175 ? -11.443 24.301 24.799 1.00 17.26 192 GLY A C 1
ATOM 1356 O O . GLY A 1 175 ? -11.035 23.911 23.706 1.00 17.71 192 GLY A O 1
ATOM 1357 N N . ASN A 1 176 ? -10.628 24.618 25.802 1.00 17.54 193 ASN A N 1
ATOM 1358 C CA . ASN A 1 176 ? -9.177 24.458 25.678 1.00 17.62 193 ASN A CA 1
ATOM 1359 C C . ASN A 1 176 ? -8.787 23.034 25.294 1.00 16.50 193 ASN A C 1
ATOM 1360 O O . ASN A 1 176 ? -9.275 22.074 25.889 1.00 17.11 193 ASN A O 1
ATOM 1365 N N . HIS A 1 177 ? -7.918 22.928 24.289 1.00 15.77 194 HIS A N 1
ATOM 1366 C CA . HIS A 1 177 ? -7.403 21.661 23.752 1.00 15.04 194 HIS A CA 1
ATOM 1367 C C . HIS A 1 177 ? -8.407 20.907 22.874 1.00 14.21 194 HIS A C 1
ATOM 1368 O O . HIS A 1 177 ? -8.095 19.838 22.342 1.00 14.62 194 HIS A O 1
ATOM 1375 N N . CYS A 1 178 ? -9.606 21.460 22.721 1.00 13.82 195 CYS A N 1
ATOM 1376 C CA . CYS A 1 178 ? -10.624 20.866 21.852 1.00 13.69 195 CYS A CA 1
ATOM 1377 C C . CYS A 1 178 ? -10.399 21.365 20.417 1.00 14.22 195 CYS A C 1
ATOM 1378 O O . CYS A 1 178 ? -9.718 22.368 20.219 1.00 14.14 195 CYS A O 1
ATOM 1381 N N . PRO A 1 179 ? -10.944 20.660 19.408 1.00 14.72 196 PRO A N 1
ATOM 1382 C CA . PRO A 1 179 ? -10.583 20.958 18.012 1.00 14.82 196 PRO A CA 1
ATOM 1383 C C . PRO A 1 179 ? -11.047 22.313 17.470 1.00 14.94 196 PRO A C 1
ATOM 1384 O O . PRO A 1 179 ? -10.564 22.722 16.411 1.00 16.14 196 PRO A O 1
ATOM 1388 N N . ALA A 1 180 ? -11.967 22.980 18.159 1.00 15.15 197 ALA A N 1
ATOM 1389 C CA . ALA A 1 180 ? -12.361 24.335 17.784 1.00 16.34 197 ALA A CA 1
ATOM 1390 C C . ALA A 1 180 ? -11.992 25.302 18.902 1.00 18.58 197 ALA A C 1
ATOM 1391 O O . ALA A 1 180 ? -12.521 26.410 18.981 1.00 20.35 197 ALA A O 1
ATOM 1393 N N . GLY A 1 181 ? -11.081 24.873 19.767 1.00 17.22 198 GLY A N 1
ATOM 1394 C CA . GLY A 1 181 ? -10.634 25.699 20.871 1.00 17.90 198 GLY A CA 1
ATOM 1395 C C . GLY A 1 181 ? -9.174 26.094 20.761 1.00 18.86 198 GLY A C 1
ATOM 1396 O O . GLY A 1 181 ? -8.504 25.793 19.771 1.00 20.45 198 GLY A O 1
ATOM 1397 N N . ASN A 1 182 ? -8.680 26.783 21.784 1.00 18.52 199 ASN A N 1
ATOM 1398 C CA . ASN A 1 182 ? -7.274 27.159 21.831 1.00 18.81 199 ASN A CA 1
ATOM 1399 C C . ASN A 1 182 ? -6.391 25.987 22.255 1.00 19.10 199 ASN A C 1
ATOM 1400 O O . ASN A 1 182 ? -6.861 25.048 22.899 1.00 19.58 199 ASN A O 1
ATOM 1405 N N . SER A 1 183 ? -5.114 26.046 21.880 1.00 18.40 200 SER A N 1
ATOM 1406 C CA . SER A 1 183 ? -4.134 25.026 22.256 1.00 19.26 200 SER A CA 1
ATOM 1407 C C . SER A 1 183 ? -4.521 23.626 21.780 1.00 17.51 200 SER A C 1
ATOM 1408 O O . SER A 1 183 ? -4.300 22.644 22.489 1.00 18.57 200 SER A O 1
ATOM 1411 N N . TYR A 1 184 ? -5.100 23.537 20.587 1.00 16.42 201 TYR A N 1
ATOM 1412 C CA . TYR A 1 184 ? -5.421 22.239 20.005 1.00 15.59 201 TYR A CA 1
ATOM 1413 C C . TYR A 1 184 ? -4.177 21.612 19.391 1.00 15.46 201 TYR A C 1
ATOM 1414 O O . TYR A 1 184 ? -3.425 22.277 18.676 1.00 17.58 201 TYR A O 1
ATOM 1423 N N . THR A 1 185 ? -3.958 20.331 19.678 1.00 15.25 202 THR A N 1
ATOM 1424 C CA . THR A 1 185 ? -2.865 19.593 19.060 1.00 15.49 202 THR A CA 1
ATOM 1425 C C . THR A 1 185 ? -3.447 18.457 18.226 1.00 14.96 202 THR A C 1
ATOM 1426 O O . THR A 1 185 ? -3.310 18.436 17.000 1.00 16.98 202 THR A O 1
ATOM 1430 N N . SER A 1 186 ? -4.104 17.520 18.905 1.00 13.49 203 SER A N 1
ATOM 1431 C CA . SER A 1 186 ? -4.837 16.441 18.255 1.00 11.84 203 SER A CA 1
ATOM 1432 C C . SER A 1 186 ? -6.007 16.031 19.134 1.00 12.41 203 SER A C 1
ATOM 1433 O O . SER A 1 186 ? -5.940 16.160 20.354 1.00 13.35 203 SER A O 1
ATOM 1436 N N . PHE A 1 187 ? -7.080 15.538 18.520 1.00 10.74 204 PHE A N 1
ATOM 1437 C CA . PHE A 1 187 ? -8.111 14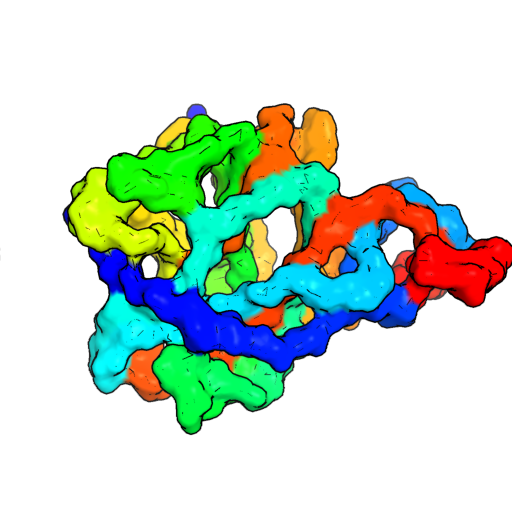.860 19.291 1.00 9.86 204 PHE A CA 1
ATOM 1438 C C . PHE A 1 187 ? -7.637 13.441 19.586 1.00 10.13 204 PHE A C 1
ATOM 1439 O O . PHE A 1 187 ? -6.654 12.974 19.016 1.00 10.82 204 PHE A O 1
ATOM 1447 N N . ALA A 1 188 ? -8.326 12.767 20.492 1.00 9.25 205 ALA A N 1
ATOM 1448 C CA . ALA A 1 188 ? -7.950 11.411 20.862 1.00 8.83 205 ALA A CA 1
ATOM 1449 C C . ALA A 1 188 ? -9.097 10.831 21.641 1.00 9.60 205 ALA A C 1
ATOM 1450 O O . ALA A 1 188 ? -10.059 11.528 21.943 1.00 12.62 205 ALA A O 1
ATOM 1452 N N . THR A 1 189 ? -8.999 9.550 21.955 1.00 8.97 206 THR A N 1
ATOM 1453 C CA . THR A 1 189 ? -9.879 8.966 22.946 1.00 9.44 206 THR A CA 1
ATOM 1454 C C . THR A 1 189 ? -9.019 8.430 24.077 1.00 8.61 206 THR A C 1
ATOM 1455 O O . THR A 1 189 ? -7.803 8.281 23.937 1.00 8.89 206 THR A O 1
ATOM 1459 N N . TYR A 1 190 ? -9.650 8.171 25.210 1.00 8.31 207 TYR A N 1
ATOM 1460 C CA . TYR A 1 190 ? -8.938 7.628 26.349 1.00 7.96 207 TYR A CA 1
ATOM 1461 C C . TYR A 1 190 ? -9.873 6.848 27.250 1.00 7.89 207 TYR A C 1
ATOM 1462 O O . TYR A 1 190 ? -11.100 6.970 27.160 1.00 9.43 207 TYR A O 1
ATOM 1471 N N . HIS A 1 191 ? -9.283 6.029 28.107 1.00 8.93 208 HIS A N 1
ATOM 1472 C CA . HIS A 1 191 ? -10.002 5.499 29.252 1.00 9.08 208 HIS A CA 1
ATOM 1473 C C . HIS A 1 191 ? -9.041 5.461 30.430 1.00 10.47 208 HIS A C 1
ATOM 1474 O O . HIS A 1 191 ? -7.825 5.613 30.263 1.00 10.33 208 HIS A O 1
ATOM 1481 N N . THR A 1 192 ? -9.596 5.286 31.618 1.00 10.71 209 THR A N 1
ATOM 1482 C CA . THR A 1 192 ? -8.844 5.440 32.853 1.00 11.72 209 THR A CA 1
ATOM 1483 C C . THR A 1 192 ? -8.978 4.144 33.632 1.00 11.13 209 THR A C 1
ATOM 1484 O O . THR A 1 192 ? -9.934 3.966 34.375 1.00 12.06 209 THR A O 1
ATOM 1488 N N . PRO A 1 193 ? -8.025 3.220 33.452 1.00 10.73 210 PRO A N 1
ATOM 1489 C CA . PRO A 1 193 ? -8.210 1.849 33.944 1.00 12.65 210 PRO A CA 1
ATOM 1490 C C . PRO A 1 193 ? -8.549 1.721 35.430 1.00 13.20 210 PRO A C 1
ATOM 1491 O O . PRO A 1 193 ? -9.315 0.828 35.789 1.00 14.25 210 PRO A O 1
ATOM 1495 N N . ALA A 1 194 ? -7.995 2.591 36.270 1.00 14.76 211 ALA A N 1
ATOM 1496 C CA . ALA A 1 194 ? -8.222 2.506 37.712 1.00 14.62 211 ALA A CA 1
ATOM 1497 C C . ALA A 1 194 ? -9.699 2.633 38.070 1.00 14.51 211 ALA A C 1
ATOM 1498 O O . ALA A 1 194 ? -10.155 2.043 39.049 1.00 17.91 211 ALA A O 1
ATOM 1500 N N . THR A 1 195 ? -10.438 3.408 37.281 1.00 13.83 212 THR A N 1
ATOM 1501 C CA . THR A 1 195 ? -11.850 3.668 37.557 1.00 13.37 212 THR A CA 1
ATOM 1502 C C . THR A 1 195 ? -12.782 3.064 36.511 1.00 12.33 212 THR A C 1
ATOM 15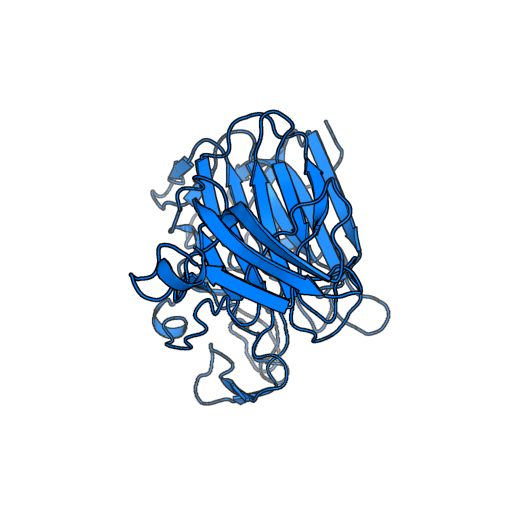03 O O . THR A 1 195 ? -13.984 2.931 36.751 1.00 13.82 212 THR A O 1
ATOM 1507 N N . ASP A 1 196 ? -12.231 2.705 35.355 1.00 11.82 213 ASP A N 1
ATOM 1508 C CA . ASP A 1 196 ? -13.046 2.254 34.231 1.00 10.91 213 ASP A CA 1
ATOM 1509 C C . ASP A 1 196 ? -12.986 0.752 34.015 1.00 10.95 213 ASP A C 1
ATOM 1510 O O . ASP A 1 196 ? -13.835 0.183 33.327 1.00 11.22 213 ASP A O 1
ATOM 1515 N N . CYS A 1 197 ? -11.978 0.105 34.586 1.00 11.87 214 CYS A N 1
ATOM 1516 C CA . CYS A 1 197 ? -11.765 -1.312 34.323 1.00 12.67 214 CYS A CA 1
ATOM 1517 C C . CYS A 1 197 ? -11.651 -2.146 35.589 1.00 13.78 214 CYS A C 1
ATOM 1518 O O . CYS A 1 197 ? -10.936 -3.146 35.619 1.00 15.94 214 CYS A O 1
ATOM 1521 N N A SER A 1 198 ? -12.364 -1.738 36.631 0.50 13.61 215 SER A N 1
ATOM 1522 N N B SER A 1 198 ? -12.353 -1.735 36.640 0.50 14.75 215 SER A N 1
ATOM 1523 C CA A SER A 1 198 ? -12.378 -2.515 37.859 0.50 14.56 215 SER A CA 1
ATOM 1524 C CA B SER A 1 198 ? -12.363 -2.513 37.872 0.50 16.89 215 SER A CA 1
ATOM 1525 C C A SER A 1 198 ? -13.250 -3.747 37.664 0.50 15.70 215 SER A C 1
ATOM 1526 C C B SER A 1 198 ? -13.263 -3.730 37.697 0.50 16.74 215 SER A C 1
ATOM 1527 O O A SER A 1 198 ? -14.221 -3.714 36.906 0.50 16.02 215 SER A O 1
ATOM 1528 O O B SER A 1 198 ? -14.269 -3.667 36.992 0.50 16.76 215 SER A O 1
ATOM 1533 N N . ASP A 1 199 ? -12.888 -4.831 38.342 1.00 18.34 216 ASP A N 1
ATOM 1534 C CA . ASP A 1 199 ? -13.581 -6.108 38.197 1.00 22.67 216 ASP A CA 1
ATOM 1535 C C . ASP A 1 199 ? -15.093 -6.019 38.385 1.00 23.51 216 ASP A C 1
ATOM 1536 O O . ASP A 1 199 ? -15.572 -5.500 39.387 1.00 24.06 216 ASP A O 1
ATOM 1541 N N . GLY A 1 200 ? -15.834 -6.502 37.391 1.00 24.48 217 GLY A N 1
ATOM 1542 C CA . GLY A 1 200 ? -17.281 -6.578 37.477 1.00 25.62 217 GLY A CA 1
ATOM 1543 C C . GLY A 1 200 ? -18.017 -5.298 37.126 1.00 25.59 217 GLY A C 1
ATOM 1544 O O . GLY A 1 200 ? -19.245 -5.289 37.034 1.00 27.68 217 GLY A O 1
ATOM 1545 N N . ASN A 1 201 ? -17.275 -4.212 36.926 1.00 23.02 218 ASN A N 1
ATOM 1546 C CA . ASN A 1 201 ? -17.901 -2.920 36.660 1.00 22.02 218 ASN A CA 1
ATOM 1547 C C . ASN A 1 201 ? -17.145 -2.107 35.619 1.00 18.01 218 ASN A C 1
ATOM 1548 O O . ASN A 1 201 ? -16.791 -0.952 35.859 1.00 18.23 218 ASN A O 1
ATOM 1553 N N . TYR A 1 202 ? -16.899 -2.719 34.464 1.00 15.89 219 TYR A N 1
ATOM 1554 C CA . TYR A 1 202 ? -16.268 -2.021 33.348 1.00 15.02 219 TYR A CA 1
ATOM 1555 C C . TYR A 1 202 ? -17.149 -0.862 32.891 1.00 15.21 219 TYR A C 1
ATOM 1556 O O . TYR A 1 202 ? -18.372 -0.991 32.804 1.00 17.03 219 TYR A O 1
ATOM 1565 N N . ASN A 1 203 ? -16.519 0.271 32.602 1.00 14.00 220 ASN A N 1
ATOM 1566 C CA . ASN A 1 203 ? -17.217 1.452 32.105 1.00 13.85 220 ASN A CA 1
ATOM 1567 C C . ASN A 1 203 ? -17.406 1.329 30.596 1.00 12.06 220 ASN A C 1
ATOM 1568 O O . ASN A 1 203 ? -16.457 1.491 29.827 1.00 11.88 220 ASN A O 1
ATOM 1573 N N . ARG A 1 204 ? -18.633 1.039 30.174 1.00 11.37 221 ARG A N 1
ATOM 1574 C CA . ARG A 1 204 ? -18.905 0.750 28.772 1.00 11.25 221 ARG A CA 1
ATOM 1575 C C . ARG A 1 204 ? -18.987 2.009 27.923 1.00 9.74 221 ARG A C 1
ATOM 1576 O O . ARG A 1 204 ? -19.157 1.929 26.708 1.00 11.92 221 ARG A O 1
ATOM 1584 N N . ASN A 1 205 ? -18.851 3.168 28.562 1.00 10.33 222 ASN A N 1
ATOM 1585 C CA . ASN A 1 205 ? -18.924 4.437 27.852 1.00 9.79 222 ASN A CA 1
ATOM 1586 C C . ASN A 1 205 ? -17.669 5.297 28.001 1.00 9.17 222 ASN A C 1
ATOM 1587 O O . ASN A 1 205 ? -17.687 6.467 27.637 1.00 10.58 222 ASN A O 1
ATOM 1592 N N . ALA A 1 206 ? -16.593 4.743 28.552 1.00 9.51 223 ALA A N 1
ATOM 1593 C CA . ALA A 1 206 ? -15.396 5.546 28.818 1.00 10.87 223 ALA A CA 1
ATOM 1594 C C . ALA A 1 206 ? -14.830 6.218 27.556 1.00 10.37 223 ALA A C 1
ATOM 1595 O O . ALA A 1 206 ? -14.650 7.454 27.489 1.00 10.08 223 ALA A O 1
ATOM 1597 N N . SER A 1 207 ? -14.552 5.405 26.544 1.00 10.32 224 SER A N 1
ATOM 1598 C CA A SER A 1 207 ? -13.998 5.910 25.293 0.25 7.91 224 SER A CA 1
ATOM 1599 C CA B SER A 1 207 ? -13.985 5.933 25.312 0.25 8.62 224 SER A CA 1
ATOM 1600 C CA C SER A 1 207 ? -13.993 5.927 25.304 0.50 8.91 224 SER A CA 1
ATOM 1601 C C . SER A 1 207 ? -14.979 6.847 24.599 1.00 7.98 224 SER A C 1
ATOM 1602 O O . SER A 1 207 ? -14.599 7.891 24.083 1.00 8.75 224 SER A O 1
ATOM 1609 N N . LEU A 1 208 ? -16.252 6.457 24.585 1.00 8.68 225 LEU A N 1
ATOM 1610 C CA . LEU A 1 208 ? -17.282 7.297 23.974 1.00 8.14 225 LEU A CA 1
ATOM 1611 C C . LEU A 1 208 ? -17.348 8.662 24.662 1.00 9.51 225 LEU A C 1
ATOM 1612 O O . LEU A 1 208 ? -17.434 9.693 23.995 1.00 9.26 225 LEU A O 1
ATOM 1617 N N . ASN A 1 209 ? -17.298 8.666 25.991 1.00 8.92 226 ASN A N 1
ATOM 1618 C CA . ASN A 1 209 ? -17.298 9.926 26.748 1.00 9.65 226 ASN A CA 1
ATOM 1619 C C . ASN A 1 209 ? -16.090 10.813 26.412 1.00 8.71 226 ASN A C 1
ATOM 1620 O O . ASN A 1 209 ? -16.214 12.055 26.214 1.00 11.94 226 ASN A O 1
ATOM 1625 N N . SER A 1 210 ? -14.923 10.166 26.329 1.00 8.15 227 SER A N 1
ATOM 1626 C CA . SER A 1 210 ? -13.716 10.895 25.952 1.00 9.96 227 SER A CA 1
ATOM 1627 C C . SER A 1 210 ? -13.871 11.517 24.555 1.00 9.75 227 SER A C 1
ATOM 1628 O O . SER A 1 210 ? -13.488 12.672 24.324 1.00 9.64 227 SER A O 1
ATOM 1631 N N . PHE A 1 211 ? -14.454 10.760 23.630 1.00 9.48 228 PHE A N 1
ATOM 1632 C CA . PHE A 1 211 ? -14.676 11.252 22.276 1.00 8.56 228 PHE A CA 1
ATOM 1633 C C . PHE A 1 211 ? -15.638 12.445 22.283 1.00 7.91 228 PHE A C 1
ATOM 1634 O O . PHE A 1 211 ? -15.418 13.442 21.593 1.00 9.01 228 PHE A O 1
ATOM 1642 N N . LYS A 1 212 ? -16.690 12.339 23.088 1.00 8.10 229 LYS A N 1
ATOM 1643 C CA . LYS A 1 212 ? -17.685 13.393 23.246 1.00 8.43 229 LYS A CA 1
ATOM 1644 C C . LYS A 1 212 ? -17.099 14.656 23.868 1.00 10.15 229 LYS A C 1
ATOM 1645 O O . LYS A 1 212 ? -17.692 15.737 23.767 1.00 10.17 229 LYS A O 1
ATOM 1651 N N . GLU A 1 213 ? -15.956 14.530 24.538 1.00 8.79 230 GLU A N 1
ATOM 1652 C CA . GLU A 1 213 ? -15.270 15.758 24.968 1.00 10.13 230 GLU A CA 1
ATOM 1653 C C . GLU A 1 213 ? -14.706 16.598 23.804 1.00 9.63 230 GLU A C 1
ATOM 1654 O O . GLU A 1 213 ? -14.723 17.835 23.854 1.00 10.03 230 GLU A O 1
ATOM 1660 N N . TYR A 1 214 ? -14.231 15.936 22.753 1.00 9.50 231 TYR A N 1
ATOM 1661 C CA . TYR A 1 214 ? -13.662 16.648 21.604 1.00 9.51 231 TYR A CA 1
ATOM 1662 C C . TYR A 1 214 ? -14.720 17.031 20.563 1.00 9.89 231 TYR A C 1
ATOM 1663 O O . TYR A 1 214 ? -14.591 18.057 19.892 1.00 10.89 231 TYR A O 1
ATOM 1672 N N . PHE A 1 215 ? -15.761 16.209 20.432 1.00 9.87 232 PHE A N 1
ATOM 1673 C CA . PHE A 1 215 ? -16.825 16.453 19.456 1.00 9.82 232 PHE A CA 1
ATOM 1674 C C . PHE A 1 215 ? -18.214 16.284 20.063 1.00 9.58 232 PHE A C 1
ATOM 1675 O O . PHE A 1 215 ? -18.463 15.336 20.796 1.00 12.45 232 PHE A O 1
ATOM 1683 N N . ASN A 1 216 ? -19.130 17.191 19.732 1.00 10.76 233 ASN A N 1
ATOM 1684 C CA . ASN A 1 216 ? -20.548 16.933 19.940 1.00 11.66 233 ASN A CA 1
ATOM 1685 C C . ASN A 1 216 ? -21.062 16.067 18.798 1.00 11.71 233 ASN A C 1
ATOM 1686 O O . ASN A 1 216 ? -20.795 16.346 17.624 1.00 13.57 233 ASN A O 1
ATOM 1691 N N . LEU A 1 217 ? -21.785 15.008 19.146 1.00 12.40 234 LEU A N 1
ATOM 1692 C CA . LEU A 1 217 ? -22.373 14.130 18.141 1.00 12.57 234 LEU A CA 1
ATOM 1693 C C . LEU A 1 217 ? -23.739 14.678 17.742 1.00 13.33 234 LEU A C 1
ATOM 1694 O O . LEU A 1 217 ? -24.595 14.910 18.597 1.00 14.49 234 LEU A O 1
ATOM 1699 N N . ARG A 1 218 ? -23.936 14.903 16.446 1.00 13.04 235 ARG A N 1
ATOM 1700 C CA . ARG A 1 218 ? -25.177 15.507 15.975 1.00 13.04 235 ARG A CA 1
ATOM 1701 C C . ARG A 1 218 ? -25.833 14.700 14.865 1.00 14.28 235 ARG A C 1
ATOM 1702 O O . ARG A 1 218 ? -25.148 14.190 13.982 1.00 14.28 235 ARG A O 1
ATOM 1710 N N . ASN A 1 219 ? -27.158 14.587 14.918 1.00 15.37 236 ASN A N 1
ATOM 1711 C CA . ASN A 1 219 ? -27.923 13.922 13.865 1.00 16.99 236 ASN A CA 1
ATOM 1712 C C . ASN A 1 219 ? -27.423 12.524 13.533 1.00 15.83 236 ASN A C 1
ATOM 1713 O O . ASN A 1 219 ? -27.219 12.186 12.366 1.00 16.09 236 ASN A O 1
ATOM 1718 N N . CYS A 1 220 ? -27.224 11.719 14.570 1.00 14.52 237 CYS A N 1
ATOM 1719 C CA . CYS A 1 220 ? -26.767 10.349 14.399 1.00 13.58 237 CYS A CA 1
ATOM 1720 C C . CYS A 1 220 ? -27.879 9.503 13.811 1.00 15.10 237 CYS A C 1
ATOM 1721 O O . CYS A 1 220 ? -28.994 9.493 14.330 1.00 16.73 237 CYS A O 1
ATOM 1724 N N . THR A 1 221 ? -27.583 8.794 12.728 1.00 13.10 238 THR A N 1
ATOM 1725 C CA . THR A 1 221 ? -28.595 7.956 12.096 1.00 14.64 238 THR A CA 1
ATOM 1726 C C . THR A 1 221 ? -28.633 6.579 12.738 1.00 14.09 238 THR A C 1
ATOM 1727 O O . THR A 1 221 ? -29.653 5.891 12.691 1.00 16.26 238 THR A O 1
ATOM 1731 N N . PHE A 1 222 ? -27.512 6.180 13.330 1.00 13.11 239 PHE A N 1
ATOM 1732 C CA . PHE A 1 222 ? -27.450 4.943 14.090 1.00 13.07 239 PHE A CA 1
ATOM 1733 C C . PHE A 1 222 ? -26.273 4.939 15.055 1.00 12.84 239 PHE A C 1
ATOM 1734 O O . PHE A 1 222 ? -25.256 5.627 14.837 1.00 14.19 239 PHE A O 1
ATOM 1742 N N . MET A 1 223 ? -26.446 4.159 16.120 1.00 12.42 240 MET A N 1
ATOM 1743 C CA . MET A 1 223 ? -25.371 3.784 17.029 1.00 12.76 240 MET A CA 1
ATOM 1744 C C . MET A 1 223 ? -25.595 2.333 17.452 1.00 14.90 240 MET A C 1
ATOM 1745 O O . MET A 1 223 ? -26.527 2.031 18.199 1.00 17.60 240 MET A O 1
ATOM 1750 N N . TYR A 1 224 ? -24.756 1.438 16.938 1.00 14.37 241 TYR A N 1
ATOM 1751 C CA . TYR A 1 224 ? -24.854 0.010 17.221 1.00 13.30 241 TYR A CA 1
ATOM 1752 C C . TYR A 1 224 ? -23.734 -0.408 18.162 1.00 12.20 241 TYR A C 1
ATOM 1753 O O . TYR A 1 224 ? -22.642 0.169 18.133 1.00 11.51 241 TYR A O 1
ATOM 1762 N N . THR A 1 225 ? -23.997 -1.412 18.994 1.00 13.17 242 THR A N 1
ATOM 1763 C CA . THR A 1 225 ? -22.950 -1.999 19.823 1.00 14.65 242 THR A CA 1
ATOM 1764 C C . THR A 1 225 ? -22.836 -3.499 19.580 1.00 12.38 242 THR A C 1
ATOM 1765 O O . THR A 1 225 ? -23.837 -4.188 19.345 1.00 13.86 242 THR A O 1
ATOM 1769 N N . TYR A 1 226 ? -21.604 -3.993 19.634 1.00 12.84 243 TYR A N 1
ATOM 1770 C CA . TYR A 1 226 ? -21.316 -5.409 19.444 1.00 12.22 243 TYR A CA 1
ATOM 1771 C C . TYR A 1 226 ? -20.468 -5.884 20.610 1.00 12.82 243 TYR A C 1
ATOM 1772 O O . TYR A 1 226 ? -19.358 -5.395 20.817 1.00 12.84 243 TYR A O 1
ATOM 1781 N N . ASN A 1 227 ? -20.987 -6.832 21.380 1.00 13.15 244 ASN A N 1
ATOM 1782 C CA . ASN A 1 227 ? -20.264 -7.319 22.549 1.00 14.67 244 ASN A CA 1
ATOM 1783 C C . ASN A 1 227 ? -19.072 -8.196 22.175 1.00 14.87 244 ASN A C 1
ATOM 1784 O O . ASN A 1 227 ? -19.117 -8.952 21.204 1.00 16.41 244 ASN A O 1
ATOM 1789 N N . ILE A 1 228 ? -17.999 -8.067 22.946 1.00 13.13 245 ILE A N 1
ATOM 1790 C CA . ILE A 1 228 ? -16.769 -8.801 22.703 1.00 14.40 245 ILE A CA 1
ATOM 1791 C C . ILE A 1 228 ? -16.364 -9.530 23.975 1.00 15.43 245 ILE A C 1
ATOM 1792 O O . ILE A 1 228 ? -16.327 -8.938 25.053 1.00 16.55 245 ILE A O 1
ATOM 1797 N N . THR A 1 229 ? -16.076 -10.821 23.855 1.00 15.63 246 THR A N 1
ATOM 1798 C CA . THR A 1 229 ? -15.562 -11.575 24.989 1.00 16.03 246 THR A CA 1
ATOM 1799 C C . THR A 1 229 ? -14.087 -11.247 25.214 1.00 14.64 246 THR A C 1
ATOM 1800 O O . THR A 1 229 ? -13.298 -11.194 24.274 1.00 15.79 246 THR A O 1
ATOM 1804 N N . GLU A 1 230 ? -13.731 -11.022 26.474 1.00 14.68 247 GLU A N 1
ATOM 1805 C CA . GLU A 1 230 ? -12.374 -10.658 26.857 1.00 17.63 247 GLU A CA 1
ATOM 1806 C C . GLU A 1 230 ? -11.402 -11.830 26.717 1.00 16.05 247 GLU A C 1
ATOM 1807 O O . GLU A 1 230 ? -11.578 -12.873 27.350 1.00 19.33 247 GLU A O 1
ATOM 1813 N N . ASP A 1 231 ? -10.386 -11.656 25.874 1.00 13.98 248 ASP A N 1
ATOM 1814 C CA . ASP A 1 231 ? -9.278 -12.602 25.777 1.00 14.03 248 ASP A CA 1
ATOM 1815 C C . ASP A 1 231 ? -8.059 -11.915 25.165 1.00 14.11 248 ASP A C 1
ATOM 1816 O O . ASP A 1 231 ? -8.120 -10.735 24.822 1.00 13.96 248 ASP A O 1
ATOM 1821 N N . GLU A 1 232 ? -6.959 -12.649 25.037 1.00 13.44 249 GLU A N 1
ATOM 1822 C CA . GLU A 1 232 ? -5.744 -12.109 24.436 1.00 12.95 249 GLU A CA 1
ATOM 1823 C C . GLU A 1 232 ? -5.442 -12.794 23.109 1.00 11.13 249 GLU A C 1
ATOM 1824 O O . GLU A 1 232 ? -4.284 -12.873 22.686 1.00 12.09 249 GLU A O 1
ATOM 1830 N N . ILE A 1 233 ? -6.493 -13.274 22.449 1.00 10.94 250 ILE A N 1
ATOM 1831 C CA . ILE A 1 233 ? -6.349 -14.019 21.203 1.00 13.01 250 ILE A CA 1
ATOM 1832 C C . ILE A 1 233 ? -6.203 -13.086 19.998 1.00 12.86 250 ILE A C 1
ATOM 1833 O O . ILE A 1 233 ? -6.919 -12.088 19.881 1.00 13.01 250 ILE A O 1
ATOM 1838 N N . LEU A 1 234 ? -5.254 -13.419 19.122 1.00 13.47 251 LEU A N 1
ATOM 1839 C CA . LEU A 1 234 ? -5.040 -12.726 17.850 1.00 12.78 251 LEU A CA 1
ATOM 1840 C C . LEU A 1 234 ? -6.338 -12.692 17.065 1.00 12.38 251 LEU A C 1
ATOM 1841 O O . LEU A 1 234 ? -7.063 -13.688 17.015 1.00 13.02 251 LEU A O 1
ATOM 1846 N N . GLU A 1 235 ? -6.647 -11.558 16.447 1.00 10.29 252 GLU A N 1
ATOM 1847 C CA . GLU A 1 235 ? -7.819 -11.533 15.582 1.00 10.56 252 GLU A CA 1
ATOM 1848 C C . GLU A 1 235 ? -7.657 -10.644 14.368 1.00 8.79 252 GLU A C 1
ATOM 1849 O O . GLU A 1 235 ? -6.720 -9.855 14.283 1.00 10.13 252 GLU A O 1
ATOM 1855 N N . TRP A 1 236 ? -8.575 -10.803 13.420 1.00 8.96 253 TRP A N 1
ATOM 1856 C CA . TRP A 1 236 ? -8.581 -10.027 12.194 1.00 9.74 253 TRP A CA 1
ATOM 1857 C C . TRP A 1 236 ? -9.901 -9.290 12.064 1.00 9.49 253 TRP A C 1
ATOM 1858 O O . TRP A 1 236 ? -10.963 -9.840 12.379 1.00 10.90 253 TRP A O 1
ATOM 1869 N N . PHE A 1 237 ? -9.822 -8.037 11.622 1.00 7.99 254 PHE A N 1
ATOM 1870 C CA . PHE A 1 237 ? -11.011 -7.220 11.381 1.00 8.87 254 PHE A CA 1
ATOM 1871 C C . PHE A 1 237 ? -10.953 -6.700 9.952 1.00 7.62 254 PHE A C 1
ATOM 1872 O O . PHE A 1 237 ? -9.882 -6.426 9.452 1.00 8.63 254 PHE A O 1
ATOM 1880 N N . GLY A 1 238 ? -12.091 -6.573 9.279 1.00 8.38 255 GLY A N 1
ATOM 1881 C CA . GLY A 1 238 ? -12.079 -6.088 7.908 1.00 9.54 255 GLY A CA 1
ATOM 1882 C C . GLY A 1 238 ? -13.203 -5.112 7.653 1.00 8.62 255 GLY A C 1
ATOM 1883 O O . GLY A 1 238 ? -14.210 -5.128 8.345 1.00 9.17 255 GLY A O 1
ATOM 1884 N N . ILE A 1 239 ? -13.031 -4.253 6.655 1.00 9.14 256 ILE A N 1
ATOM 1885 C CA . ILE A 1 239 ? -14.088 -3.324 6.290 1.00 8.80 256 ILE A CA 1
ATOM 1886 C C . ILE A 1 239 ? -14.072 -3.072 4.794 1.00 9.19 256 ILE A C 1
ATOM 1887 O O . ILE A 1 239 ? -13.000 -2.848 4.197 1.00 10.14 256 ILE A O 1
ATOM 1892 N N . THR A 1 240 ? -15.265 -3.157 4.204 1.00 8.88 257 THR A N 1
ATOM 1893 C CA . THR A 1 240 ? -15.469 -2.850 2.787 1.00 10.68 257 THR A CA 1
ATOM 1894 C C . THR A 1 240 ? -16.750 -2.035 2.628 1.00 11.22 257 THR A C 1
ATOM 1895 O O . THR A 1 240 ? -17.444 -1.771 3.608 1.00 11.94 257 THR A O 1
ATOM 1899 N N . GLN A 1 241 ? -17.067 -1.637 1.401 1.00 11.43 258 GLN A N 1
ATOM 1900 C CA . GLN A 1 241 ? -18.320 -0.944 1.149 1.00 13.54 258 GLN A CA 1
ATOM 1901 C C . GLN A 1 241 ? -18.870 -1.321 -0.214 1.00 13.30 258 GLN A C 1
ATOM 1902 O O . GLN A 1 241 ? -18.117 -1.523 -1.170 1.00 15.13 258 GLN A O 1
ATOM 1908 N N . THR A 1 242 ? -20.190 -1.447 -0.284 1.00 13.61 259 THR A N 1
ATOM 1909 C CA . THR A 1 242 ? -20.879 -1.610 -1.553 1.00 14.15 259 THR A CA 1
ATOM 1910 C C . THR A 1 242 ? -22.079 -0.675 -1.535 1.00 13.16 259 THR A C 1
ATOM 1911 O O . THR A 1 242 ? -22.268 0.093 -0.587 1.00 16.06 259 THR A O 1
ATOM 1915 N N . ALA A 1 243 ? -22.906 -0.745 -2.572 1.00 15.12 260 ALA A N 1
ATOM 1916 C CA . ALA A 1 243 ? -24.115 0.067 -2.613 1.00 17.05 260 ALA A CA 1
ATOM 1917 C C . ALA A 1 243 ? -25.091 -0.330 -1.503 1.00 19.45 260 ALA A C 1
ATOM 1918 O O . ALA A 1 243 ? -26.033 0.403 -1.207 1.00 20.88 260 ALA A O 1
ATOM 1920 N N . GLN A 1 244 ? -24.862 -1.490 -0.892 1.00 19.99 261 GLN A N 1
ATOM 1921 C CA . GLN A 1 244 ? -25.695 -1.943 0.218 1.00 21.84 261 GLN A CA 1
ATOM 1922 C C . GLN A 1 244 ? -25.288 -1.297 1.537 1.00 19.99 261 GLN A C 1
ATOM 1923 O O . GLN A 1 244 ? -26.039 -1.346 2.516 1.00 21.27 261 GLN A O 1
ATOM 1929 N N . GLY A 1 245 ? -24.106 -0.688 1.561 1.00 17.36 262 GLY A N 1
ATOM 1930 C CA . GLY A 1 245 ? -23.621 -0.034 2.762 1.00 17.81 262 GLY A CA 1
ATOM 1931 C C . GLY A 1 245 ? -22.209 -0.441 3.134 1.00 15.15 262 GLY A C 1
ATOM 1932 O O . GLY A 1 245 ? -21.464 -0.966 2.304 1.00 15.35 262 GLY A O 1
ATOM 1933 N N . VAL A 1 246 ? -21.839 -0.190 4.388 1.00 13.60 263 VAL A N 1
ATOM 1934 C CA . VAL A 1 246 ? -20.496 -0.513 4.861 1.00 13.50 263 VAL A CA 1
ATOM 1935 C C . VAL A 1 246 ? -20.499 -1.867 5.562 1.00 14.26 263 VAL A C 1
ATOM 1936 O O . VAL A 1 246 ? -21.283 -2.099 6.465 1.00 14.51 263 VAL A O 1
ATOM 1940 N N . HIS A 1 247 ? -19.626 -2.772 5.135 1.00 10.85 264 HIS A N 1
ATOM 1941 C CA . HIS A 1 247 ? -19.605 -4.125 5.675 1.00 9.39 264 HIS A CA 1
ATOM 1942 C C . HIS A 1 247 ? -18.442 -4.317 6.628 1.00 9.39 264 HIS A C 1
ATOM 1943 O O . HIS A 1 247 ? -17.285 -4.002 6.296 1.00 9.84 264 HIS A O 1
ATOM 1950 N N . LEU A 1 248 ? -18.764 -4.823 7.818 1.00 9.72 265 LEU A N 1
ATOM 1951 C CA . LEU A 1 248 ? -17.758 -5.112 8.832 1.00 9.06 265 LEU A CA 1
ATOM 1952 C C . LEU A 1 248 ? -17.519 -6.611 8.922 1.00 7.86 265 LEU A C 1
ATOM 1953 O O . LEU A 1 248 ? -18.471 -7.395 8.912 1.00 10.16 265 LEU A O 1
ATOM 1958 N N . PHE A 1 249 ? -16.251 -6.999 9.026 1.00 8.74 266 PHE A N 1
ATOM 1959 C CA . PHE A 1 249 ? -15.849 -8.402 9.091 1.00 8.23 266 PHE A CA 1
ATOM 1960 C C . PHE A 1 249 ? -14.994 -8.664 10.326 1.00 7.80 266 PHE A C 1
ATOM 1961 O O . PHE A 1 249 ? -14.229 -7.804 10.770 1.00 9.50 266 PHE A O 1
ATOM 1969 N N . SER A 1 250 ? -15.104 -9.871 10.867 1.00 9.47 267 SER A N 1
ATOM 1970 C CA . SER A 1 250 ? -14.280 -10.265 12.005 1.00 9.18 267 SER A CA 1
ATOM 1971 C C . SER A 1 250 ? -14.039 -11.758 11.978 1.00 9.77 267 SER A C 1
ATOM 1972 O O . SER A 1 250 ? -14.852 -12.519 11.456 1.00 10.82 267 SER A O 1
ATOM 1975 N N . SER A 1 251 ? -12.921 -12.175 12.558 1.00 10.23 268 SER A N 1
ATOM 1976 C CA . SER A 1 251 ? -12.665 -13.592 12.753 1.00 8.90 268 SER A CA 1
ATOM 1977 C C . SER A 1 251 ? -13.299 -14.095 14.047 1.00 11.01 268 SER A C 1
ATOM 1978 O O . SER A 1 251 ? -13.417 -15.296 14.244 1.00 11.99 268 SER A O 1
ATOM 1981 N N . ARG A 1 252 ? -13.720 -13.177 14.916 1.00 11.84 269 ARG A N 1
ATOM 1982 C CA . ARG A 1 252 ? -14.117 -13.533 16.287 1.00 13.74 269 ARG A CA 1
ATOM 1983 C C . ARG A 1 252 ? -15.267 -14.520 16.439 1.00 16.87 269 ARG A C 1
ATOM 1984 O O . ARG A 1 252 ? -15.203 -15.425 17.270 1.00 18.50 269 ARG A O 1
ATOM 1992 N N . TYR A 1 253 ? -16.324 -14.340 15.662 1.00 18.19 270 TYR A N 1
ATOM 1993 C CA . TYR A 1 253 ? -17.542 -15.101 15.903 1.00 23.06 270 TYR A CA 1
ATOM 1994 C C . TYR A 1 253 ? -17.567 -16.447 15.183 1.00 21.93 270 TYR A C 1
ATOM 1995 O O . TYR A 1 253 ? -18.186 -17.396 15.658 1.00 27.69 270 TYR A O 1
ATOM 2004 N N . VAL A 1 254 ? -16.877 -16.536 14.051 1.00 18.21 271 VAL A N 1
ATOM 2005 C CA . VAL A 1 254 ? -16.951 -17.732 13.214 1.00 16.04 271 VAL A CA 1
ATOM 2006 C C . VAL A 1 254 ? -15.638 -18.533 13.169 1.00 15.17 271 VAL A C 1
ATOM 2007 O O . VAL A 1 254 ? -15.650 -19.754 12.998 1.00 17.25 271 VAL A O 1
ATOM 2011 N N . ASP A 1 255 ? -14.508 -17.850 13.333 1.00 14.34 272 ASP A N 1
ATOM 2012 C CA . ASP A 1 255 ? -13.202 -18.517 13.276 1.00 13.36 272 ASP A CA 1
ATOM 2013 C C . ASP A 1 255 ? -12.215 -17.907 14.271 1.00 13.13 272 ASP A C 1
ATOM 2014 O O . ASP A 1 255 ? -11.122 -17.471 13.896 1.00 12.43 272 ASP A O 1
ATOM 2019 N N . LEU A 1 256 ? -12.609 -17.874 15.540 1.00 11.94 273 LEU A N 1
ATOM 2020 C CA . LEU A 1 256 ? -11.819 -17.216 16.576 1.00 12.65 273 LEU A CA 1
ATOM 2021 C C . LEU A 1 256 ? -10.381 -17.724 16.638 1.00 11.71 273 LEU A C 1
ATOM 2022 O O . LEU A 1 256 ? -9.446 -16.945 16.818 1.00 13.26 273 LEU A O 1
ATOM 2027 N N . TYR A 1 257 ? -10.206 -19.030 16.458 1.00 13.60 274 TYR A N 1
ATOM 2028 C CA . TYR A 1 257 ? -8.896 -19.644 16.630 1.00 14.47 274 TYR A CA 1
ATOM 2029 C C . TYR A 1 257 ? -8.097 -19.744 15.332 1.00 14.42 274 TYR A C 1
ATOM 2030 O O . TYR A 1 257 ? -6.912 -20.076 15.360 1.00 16.50 274 TYR A O 1
ATOM 2039 N N . GLY A 1 258 ? -8.735 -19.440 14.203 1.00 14.29 275 GLY A N 1
ATOM 2040 C CA . GLY A 1 258 ? -8.099 -19.612 12.906 1.00 13.77 275 GLY A CA 1
ATOM 2041 C C . GLY A 1 258 ? -7.866 -18.347 12.098 1.00 11.65 275 GLY A C 1
ATOM 2042 O O . GLY A 1 258 ? -6.967 -18.301 11.259 1.00 14.68 275 GLY A O 1
ATOM 2043 N N . GLY A 1 259 ? -8.687 -17.326 12.318 1.00 12.52 276 GLY A N 1
ATOM 2044 C CA . GLY A 1 259 ? -8.450 -16.033 11.695 1.00 10.57 276 GLY A CA 1
ATOM 2045 C C . GLY A 1 259 ? -9.235 -15.658 10.444 1.00 10.65 276 GLY A C 1
ATOM 2046 O O . GLY A 1 259 ? -9.171 -14.505 10.021 1.00 10.70 276 GLY A O 1
ATOM 2047 N N . ASN A 1 260 ? -9.954 -16.603 9.835 1.00 9.91 277 ASN A N 1
ATOM 2048 C CA . ASN A 1 260 ? -10.775 -16.280 8.667 1.00 10.97 277 ASN A CA 1
ATOM 2049 C C . ASN A 1 260 ? -11.816 -15.219 9.039 1.00 11.01 277 ASN A C 1
ATOM 2050 O O . ASN A 1 260 ? -12.453 -15.317 10.086 1.00 10.92 277 ASN A O 1
ATOM 2055 N N . MET A 1 261 ? -12.006 -14.223 8.179 1.00 10.33 278 MET A N 1
ATOM 2056 C CA . MET A 1 261 ? -12.965 -13.158 8.463 1.00 10.26 278 MET A CA 1
ATOM 2057 C C . MET A 1 261 ? -14.335 -13.398 7.843 1.00 11.08 278 MET A C 1
ATOM 2058 O O . MET A 1 261 ? -14.451 -13.756 6.671 1.00 12.96 278 MET A O 1
ATOM 2063 N N . PHE A 1 262 ? -15.373 -13.176 8.641 1.00 10.18 279 PHE A N 1
ATOM 2064 C CA . PHE A 1 262 ? -16.746 -13.314 8.179 1.00 11.85 279 PHE A CA 1
ATOM 2065 C C . PHE A 1 262 ? -17.515 -12.051 8.510 1.00 11.50 279 PHE A C 1
ATOM 2066 O O . PHE A 1 262 ? -17.227 -11.383 9.500 1.00 12.62 279 PHE A O 1
ATOM 2074 N N . GLN A 1 263 ? -18.498 -11.724 7.680 1.00 11.59 280 GLN A N 1
ATOM 2075 C CA . GLN A 1 263 ? -19.265 -10.501 7.860 1.00 13.98 280 GLN A CA 1
ATOM 2076 C C . GLN A 1 263 ? -20.119 -10.588 9.117 1.00 14.43 280 GLN A C 1
ATOM 2077 O O . GLN A 1 263 ? -20.769 -11.606 9.361 1.00 18.06 280 GLN A O 1
ATOM 2083 N N . PHE A 1 264 ? -20.107 -9.531 9.923 1.00 12.93 281 PHE A N 1
ATOM 2084 C CA . PHE A 1 264 ? -20.962 -9.489 11.107 1.00 12.46 281 PHE A CA 1
ATOM 2085 C C . PHE A 1 264 ? -21.927 -8.304 11.117 1.00 14.43 281 PHE A C 1
ATOM 2086 O O . PHE A 1 264 ? -22.820 -8.234 11.964 1.00 16.97 281 PHE A O 1
ATOM 2094 N N . ALA A 1 265 ? -21.760 -7.386 10.171 1.00 13.54 282 ALA A N 1
ATOM 2095 C CA . ALA A 1 265 ? -22.646 -6.231 10.088 1.00 14.87 282 ALA A CA 1
ATOM 2096 C C . ALA A 1 265 ? -22.628 -5.553 8.729 1.00 14.41 282 ALA A C 1
ATOM 2097 O O . ALA A 1 265 ? -21.609 -5.531 8.035 1.00 14.45 282 ALA A O 1
ATOM 2099 N N . THR A 1 266 ? -23.783 -5.007 8.363 1.00 14.22 283 THR A N 1
ATOM 2100 C CA . THR A 1 266 ? -23.889 -4.065 7.265 1.00 14.45 283 THR A CA 1
ATOM 2101 C C . THR A 1 266 ? -24.511 -2.787 7.816 1.00 14.47 283 THR A C 1
ATOM 2102 O O . THR A 1 266 ? -25.625 -2.792 8.342 1.00 16.39 283 THR A O 1
ATOM 2106 N N . LEU A 1 267 ? -23.760 -1.700 7.714 1.00 13.95 284 LEU A N 1
ATOM 2107 C CA . LEU A 1 267 ? -24.152 -0.411 8.245 1.00 14.12 284 LEU A CA 1
ATOM 2108 C C . LEU A 1 267 ? -24.772 0.402 7.130 1.00 16.43 284 LEU A C 1
ATOM 2109 O O . LEU A 1 267 ? -24.228 0.453 6.019 1.00 18.30 284 LEU A O 1
ATOM 2114 N N . PRO A 1 268 ? -25.917 1.041 7.421 1.00 17.96 285 PRO A N 1
ATOM 2115 C CA . PRO A 1 268 ? -26.640 1.859 6.447 1.00 20.72 285 PRO A CA 1
ATOM 2116 C C . PRO A 1 268 ? -25.895 3.159 6.191 1.00 21.46 285 PRO A C 1
ATOM 2117 O O . PRO A 1 268 ? -26.352 4.243 6.553 1.00 22.31 285 PRO A O 1
ATOM 2121 N N . VAL A 1 269 ? -24.728 3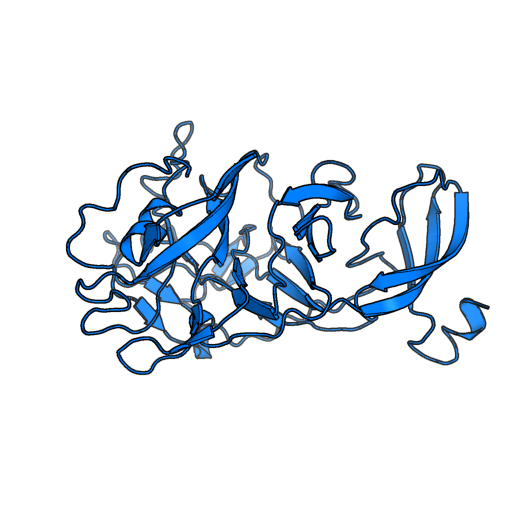.027 5.579 1.00 22.56 286 VAL A N 1
ATOM 2122 C CA . VAL A 1 269 ? -23.929 4.165 5.172 1.00 23.03 286 VAL A CA 1
ATOM 2123 C C . VAL A 1 269 ? -23.794 4.076 3.661 1.00 25.69 286 VAL A C 1
ATOM 2124 O O . VAL A 1 269 ? -23.069 3.227 3.140 1.00 26.97 286 VAL A O 1
ATOM 2128 N N . TYR A 1 270 ? -24.514 4.943 2.960 1.00 26.43 287 TYR A N 1
ATOM 2129 C CA . TYR A 1 270 ? -24.646 4.824 1.514 1.00 28.16 287 TYR A CA 1
ATOM 2130 C C . TYR A 1 270 ? -23.877 5.909 0.771 1.00 29.88 287 TYR A C 1
ATOM 2131 O O . TYR A 1 270 ? -23.689 5.827 -0.444 1.00 33.64 287 TYR A O 1
ATOM 2140 N N . ASP A 1 271 ? -23.438 6.926 1.505 1.00 27.61 288 ASP A N 1
ATOM 2141 C CA . ASP A 1 271 ? -22.529 7.918 0.956 1.00 27.02 288 ASP A CA 1
ATOM 2142 C C . ASP A 1 271 ? -21.154 7.279 0.884 1.00 22.77 288 ASP A C 1
ATOM 2143 O O . ASP A 1 271 ? -20.680 6.710 1.866 1.00 22.99 288 ASP A O 1
ATOM 2148 N N . THR A 1 272 ? -20.521 7.352 -0.281 1.00 18.73 289 THR A N 1
ATOM 2149 C CA . THR A 1 272 ? -19.270 6.628 -0.499 1.00 18.58 289 THR A CA 1
ATOM 2150 C C . THR A 1 272 ? -18.160 7.074 0.451 1.00 17.04 289 THR A C 1
ATOM 2151 O O . THR A 1 272 ? -17.809 8.255 0.512 1.00 19.34 289 THR A O 1
ATOM 2155 N N . ILE A 1 273 ? -17.626 6.118 1.204 1.00 13.93 290 ILE A N 1
ATOM 2156 C CA . ILE A 1 273 ? -16.481 6.376 2.061 1.00 13.57 290 ILE A CA 1
ATOM 2157 C C . ILE A 1 273 ? -15.227 6.513 1.200 1.00 14.97 290 ILE A C 1
ATOM 2158 O O . ILE A 1 273 ? -14.863 5.597 0.454 1.00 15.69 290 ILE A O 1
ATOM 2163 N N . LYS A 1 274 ? -14.574 7.665 1.302 1.00 12.86 291 LYS A N 1
ATOM 2164 C CA . LYS A 1 274 ? -13.390 7.950 0.506 1.00 14.07 291 LYS A CA 1
ATOM 2165 C C . LYS A 1 274 ? -12.157 8.077 1.387 1.00 11.93 291 LYS A C 1
ATOM 2166 O O . LYS A 1 274 ? -11.025 7.916 0.915 1.00 14.27 291 LYS A O 1
ATOM 2172 N N . TYR A 1 275 ? -12.376 8.369 2.667 1.00 12.38 292 TYR A N 1
ATOM 2173 C CA . TYR A 1 275 ? -11.262 8.672 3.554 1.00 11.90 292 TYR A CA 1
ATOM 2174 C C . TYR A 1 275 ? -11.392 7.979 4.900 1.00 10.32 292 TYR A C 1
ATOM 2175 O O . TYR A 1 275 ? -12.497 7.718 5.369 1.00 11.19 292 TYR A O 1
ATOM 2184 N N . TYR A 1 276 ? -10.254 7.688 5.518 1.00 10.07 293 TYR A N 1
ATOM 2185 C CA . TYR A 1 276 ? -10.255 7.225 6.897 1.00 9.43 293 TYR A CA 1
ATOM 2186 C C . TYR A 1 276 ? -9.003 7.670 7.637 1.00 9.20 293 TYR A C 1
ATOM 2187 O O . TYR A 1 276 ? -7.977 7.983 7.031 1.00 11.06 293 TYR A O 1
ATOM 2196 N N . SER A 1 277 ? -9.109 7.707 8.957 1.00 8.73 294 SER A N 1
ATOM 2197 C CA . SER A 1 277 ? -7.959 7.885 9.814 1.00 8.09 294 SER A CA 1
ATOM 2198 C C . SER A 1 277 ? -8.065 6.942 11.002 1.00 8.89 294 SER A C 1
ATOM 2199 O O . SER A 1 277 ? -9.143 6.421 11.309 1.00 8.84 294 SER A O 1
ATOM 2202 N N . ILE A 1 278 ? -6.934 6.720 11.658 1.00 7.86 295 ILE A N 1
ATOM 2203 C CA . ILE A 1 278 ? -6.900 5.935 12.878 1.00 8.19 295 ILE A CA 1
ATOM 2204 C C . ILE A 1 278 ? -7.031 6.931 14.019 1.00 7.54 295 ILE A C 1
ATOM 2205 O O . ILE A 1 278 ? -6.300 7.928 14.071 1.00 10.09 295 ILE A O 1
ATOM 2210 N N . ILE A 1 279 ? -7.984 6.686 14.911 1.00 7.12 296 ILE A N 1
ATOM 2211 C CA . ILE A 1 279 ? -8.190 7.560 16.059 1.00 8.08 296 ILE A CA 1
ATOM 2212 C C . ILE A 1 279 ? -7.225 7.145 17.154 1.00 7.99 296 ILE A C 1
ATOM 2213 O O . ILE A 1 279 ? -7.285 6.016 17.635 1.00 7.78 296 ILE A O 1
ATOM 2218 N N . PRO A 1 280 ? -6.322 8.051 17.546 1.00 9.45 297 PRO A N 1
ATOM 2219 C CA . PRO A 1 280 ? -5.385 7.672 18.602 1.00 10.02 297 PRO A CA 1
ATOM 2220 C C . PRO A 1 280 ? -6.093 7.495 19.941 1.00 9.50 297 PRO A C 1
ATOM 2221 O O . PRO A 1 280 ? -6.965 8.285 20.301 1.00 9.86 297 PRO A O 1
ATOM 2225 N N . HIS A 1 281 ? -5.728 6.438 20.652 1.00 10.11 298 HIS A N 1
ATOM 2226 C CA . HIS A 1 281 ? -6.202 6.219 22.002 1.00 7.42 298 HIS A CA 1
ATOM 2227 C C . HIS A 1 281 ? -5.016 6.323 22.941 1.00 8.07 298 HIS A C 1
ATOM 2228 O O . HIS A 1 281 ? -3.929 5.845 22.619 1.00 9.35 298 HIS A O 1
ATOM 2235 N N . SER A 1 282 ? -5.211 6.948 24.097 1.00 8.80 299 SER A N 1
ATOM 2236 C CA . SER A 1 282 ? -4.180 6.938 25.131 1.00 8.34 299 SER A CA 1
ATOM 2237 C C . SER A 1 282 ? -4.779 6.427 26.434 1.00 10.06 299 SER A C 1
ATOM 2238 O O . SER A 1 282 ? -5.910 6.748 26.781 1.00 10.89 299 SER A O 1
ATOM 2241 N N . ILE A 1 283 ? -4.018 5.609 27.146 1.00 9.71 300 ILE A N 1
ATOM 2242 C CA . ILE A 1 283 ? -4.528 4.949 28.333 1.00 9.92 300 ILE A CA 1
ATOM 2243 C C . ILE A 1 283 ? -4.102 5.739 29.564 1.00 10.72 300 ILE A C 1
ATOM 2244 O O . ILE A 1 283 ? -2.913 5.856 29.855 1.00 11.51 300 ILE A O 1
ATOM 2249 N N . ARG A 1 284 ? -5.079 6.302 30.268 1.00 10.49 301 ARG A N 1
ATOM 2250 C CA . ARG A 1 284 ? -4.784 7.163 31.409 1.00 12.41 301 ARG A CA 1
ATOM 2251 C C . ARG A 1 284 ? -4.484 6.343 32.658 1.00 12.96 301 ARG A C 1
ATOM 2252 O O . ARG A 1 284 ? -5.228 6.368 33.637 1.00 14.74 301 ARG A O 1
ATOM 2260 N N . SER A 1 285 ? -3.383 5.608 32.604 1.00 13.73 302 SER A N 1
ATOM 2261 C CA . SER A 1 285 ? -2.911 4.844 33.741 1.00 14.17 302 SER A CA 1
ATOM 2262 C C . SER A 1 285 ? -2.034 5.722 34.619 1.00 14.41 302 SER A C 1
ATOM 2263 O O . SER A 1 285 ? -1.591 6.791 34.200 1.00 15.34 302 SER A O 1
ATOM 2266 N N . ILE A 1 286 ? -1.799 5.281 35.849 1.00 14.52 303 ILE A N 1
ATOM 2267 C CA . ILE A 1 286 ? -0.763 5.890 36.664 1.00 15.91 303 ILE A CA 1
ATOM 2268 C C . ILE A 1 286 ? 0.533 5.143 36.374 1.00 17.60 303 ILE A C 1
ATOM 2269 O O . ILE A 1 286 ? 0.510 4.076 35.755 1.00 18.45 303 ILE A O 1
ATOM 2274 N N . GLN A 1 287 ? 1.662 5.701 36.800 1.00 18.43 304 GLN A N 1
ATOM 2275 C CA . GLN A 1 287 ? 2.959 5.128 36.440 1.00 19.17 304 GLN A CA 1
ATOM 2276 C C . GLN A 1 287 ? 3.086 3.642 36.776 1.00 19.39 304 GLN A C 1
ATOM 2277 O O . GLN A 1 287 ? 3.559 2.855 35.956 1.00 22.84 304 GLN A O 1
ATOM 2283 N N . SER A 1 288 ? 2.648 3.256 37.971 1.00 19.08 305 SER A N 1
ATOM 2284 C CA . SER A 1 288 ? 2.786 1.870 38.416 1.00 20.73 305 SER A CA 1
ATOM 2285 C C . SER A 1 288 ? 1.821 0.898 37.731 1.00 20.54 305 SER A C 1
ATOM 2286 O O . SER A 1 288 ? 1.924 -0.314 37.917 1.00 22.01 305 SER A O 1
ATOM 2289 N N . ASP A 1 289 ? 0.891 1.426 36.941 1.00 19.27 306 ASP A N 1
ATOM 2290 C CA . ASP A 1 289 ? -0.115 0.593 36.286 1.00 17.99 306 ASP A CA 1
ATOM 2291 C C . ASP A 1 289 ? 0.132 0.520 34.781 1.00 16.42 306 ASP A C 1
ATOM 2292 O O . ASP A 1 289 ? -0.699 0.006 34.038 1.00 17.71 306 ASP A O 1
ATOM 2297 N N . ARG A 1 290 ? 1.278 1.026 34.334 1.00 15.81 307 ARG A N 1
ATOM 2298 C CA . ARG A 1 290 ? 1.547 1.099 32.898 1.00 15.48 307 ARG A CA 1
ATOM 2299 C C . ARG A 1 290 ? 1.719 -0.265 32.248 1.00 16.45 307 ARG A C 1
ATOM 2300 O O . ARG A 1 290 ? 2.455 -1.118 32.740 1.00 17.27 307 ARG A O 1
ATOM 2308 N N . LYS A 1 291 ? 1.033 -0.458 31.128 1.00 15.13 308 LYS A N 1
ATOM 2309 C CA . LYS A 1 291 ? 1.182 -1.682 30.358 1.00 14.55 308 LYS A CA 1
ATOM 2310 C C . LYS A 1 291 ? 1.660 -1.369 28.948 1.00 12.98 308 LYS A C 1
ATOM 2311 O O . LYS A 1 291 ? 1.728 -0.204 28.545 1.00 13.81 308 LYS A O 1
ATOM 2317 N N . ALA A 1 292 ? 2.026 -2.417 28.219 1.00 12.17 309 ALA A N 1
ATOM 2318 C CA . ALA A 1 292 ? 2.328 -2.307 26.798 1.00 10.68 309 ALA A CA 1
ATOM 2319 C C . ALA A 1 292 ? 1.133 -2.835 26.016 1.00 9.84 309 ALA A C 1
ATOM 2320 O O . ALA A 1 292 ? 0.563 -3.872 26.365 1.00 11.33 309 ALA A O 1
ATOM 2322 N N . TRP A 1 293 ? 0.759 -2.119 24.964 1.00 10.03 310 TRP A N 1
ATOM 2323 C CA . TRP A 1 293 ? -0.423 -2.460 24.181 1.00 8.83 310 TRP A CA 1
ATOM 2324 C C . TRP A 1 293 ? -0.011 -2.863 22.767 1.00 8.87 310 TRP A C 1
ATOM 2325 O O . TRP A 1 293 ? 0.750 -2.156 22.107 1.00 11.38 310 TRP A O 1
ATOM 2336 N N . ALA A 1 294 ? -0.504 -4.020 22.334 1.00 8.49 311 ALA A N 1
ATOM 2337 C CA . ALA A 1 294 ? -0.131 -4.617 21.055 1.00 7.94 311 ALA A CA 1
ATOM 2338 C C . ALA A 1 294 ? -0.388 -3.692 19.881 1.00 7.68 311 ALA A C 1
ATOM 2339 O O . ALA A 1 294 ? -1.495 -3.186 19.702 1.00 9.11 311 ALA A O 1
ATOM 2341 N N . ALA A 1 295 ? 0.641 -3.490 19.071 1.00 7.67 312 ALA A N 1
ATOM 2342 C CA . ALA A 1 295 ? 0.471 -2.774 17.821 1.00 7.69 312 ALA A CA 1
ATOM 2343 C C . ALA A 1 295 ? -0.543 -3.499 16.951 1.00 7.92 312 ALA A C 1
ATOM 2344 O O . ALA A 1 295 ? -0.675 -4.729 17.009 1.00 8.98 312 ALA A O 1
ATOM 2346 N N . PHE A 1 296 ? -1.269 -2.734 16.152 1.00 8.31 313 PHE A N 1
ATOM 2347 C CA . PHE A 1 296 ? -2.119 -3.332 15.130 1.00 7.93 313 PHE A CA 1
ATOM 2348 C C . PHE A 1 296 ? -1.676 -2.890 13.743 1.00 7.68 313 PHE A C 1
ATOM 2349 O O . PHE A 1 296 ? -0.960 -1.888 13.594 1.00 8.69 313 PHE A O 1
ATOM 2357 N N . TYR A 1 297 ? -2.077 -3.653 12.727 1.00 7.00 314 TYR A N 1
ATOM 2358 C CA . TYR A 1 297 ? -1.560 -3.430 11.385 1.00 7.02 314 TYR A CA 1
ATOM 2359 C C . TYR A 1 297 ? -2.684 -3.391 10.362 1.00 7.75 314 TYR A C 1
ATOM 2360 O O . TYR A 1 297 ? -3.527 -4.284 10.336 1.00 9.31 314 TYR A O 1
ATOM 2369 N N . VAL A 1 298 ? -2.676 -2.364 9.519 1.00 7.88 315 VAL A N 1
ATOM 2370 C CA . VAL A 1 298 ? -3.718 -2.165 8.514 1.00 8.17 315 VAL A CA 1
ATOM 2371 C C . VAL A 1 298 ? -3.160 -2.439 7.122 1.00 8.14 315 VAL A C 1
ATOM 2372 O O . VAL A 1 298 ? -2.135 -1.884 6.743 1.00 9.38 315 VAL A O 1
ATOM 2376 N N . TYR A 1 299 ? -3.832 -3.305 6.368 1.00 7.98 316 TYR A N 1
ATOM 2377 C CA . TYR A 1 299 ? -3.398 -3.691 5.028 1.00 7.13 316 TYR A CA 1
ATOM 2378 C C . TYR A 1 299 ? -4.525 -3.394 4.041 1.00 8.84 316 TYR A C 1
ATOM 2379 O O . TYR A 1 299 ? -5.659 -3.845 4.236 1.00 9.46 316 TYR A O 1
ATOM 2388 N N . LYS A 1 300 ? -4.219 -2.640 2.989 1.00 10.52 317 LYS A N 1
ATOM 2389 C CA . LYS A 1 300 ? -5.225 -2.289 1.989 1.00 11.89 317 LYS A CA 1
ATOM 2390 C C . LYS A 1 300 ? -5.668 -3.513 1.193 1.00 11.51 317 LYS A C 1
ATOM 2391 O O . LYS A 1 300 ? -4.889 -4.441 0.966 1.00 12.85 317 LYS A O 1
ATOM 2397 N N . LEU A 1 301 ? -6.933 -3.517 0.790 1.00 10.89 318 LEU A N 1
ATOM 2398 C CA . LEU A 1 301 ? -7.482 -4.594 -0.023 1.00 10.91 318 LEU A CA 1
ATOM 2399 C C . LEU A 1 301 ? -7.474 -4.210 -1.493 1.00 12.98 318 LEU A C 1
ATOM 2400 O O . LEU A 1 301 ? -7.615 -3.037 -1.833 1.00 14.57 318 LEU A O 1
ATOM 2405 N N . GLN A 1 302 ? -7.317 -5.201 -2.363 1.00 12.37 319 GLN A N 1
ATOM 2406 C CA . GLN A 1 302 ? -7.492 -4.984 -3.796 1.00 14.38 319 GLN A CA 1
ATOM 2407 C C . GLN A 1 302 ? -7.987 -6.259 -4.469 1.00 13.50 319 GLN A C 1
ATOM 2408 O O . GLN A 1 302 ? -7.826 -7.355 -3.925 1.00 11.95 319 GLN A O 1
ATOM 2414 N N . PRO A 1 303 ? -8.611 -6.122 -5.651 1.00 14.39 320 PRO A N 1
ATOM 2415 C CA . PRO A 1 303 ? -9.076 -7.309 -6.366 1.00 16.17 320 PRO A CA 1
ATOM 2416 C C . PRO A 1 303 ? -7.903 -8.121 -6.901 1.00 14.84 320 PRO A C 1
ATOM 2417 O O . PRO A 1 303 ? -7.153 -7.661 -7.769 1.00 16.25 320 PRO A O 1
ATOM 2421 N N . LEU A 1 304 ? -7.753 -9.324 -6.366 1.00 14.87 321 LEU A N 1
ATOM 2422 C CA . LEU A 1 304 ? -6.693 -10.229 -6.773 1.00 14.14 321 LEU A CA 1
ATOM 2423 C C . LEU A 1 304 ? -7.254 -11.632 -6.892 1.00 14.96 321 LEU A C 1
ATOM 2424 O O . LEU A 1 304 ? -8.240 -11.980 -6.233 1.00 15.25 321 LEU A O 1
ATOM 2429 N N . THR A 1 305 ? -6.622 -12.438 -7.737 1.00 15.05 322 THR A N 1
ATOM 2430 C CA . THR A 1 305 ? -6.962 -13.846 -7.827 1.00 15.19 322 THR A CA 1
ATOM 2431 C C . THR A 1 305 ? -6.018 -14.653 -6.944 1.00 16.08 322 THR A C 1
ATOM 2432 O O . THR A 1 305 ? -4.797 -14.621 -7.118 1.00 17.25 322 THR A O 1
ATOM 2436 N N . PHE A 1 306 ? -6.597 -15.359 -5.980 1.00 14.35 323 PHE A N 1
ATOM 2437 C CA . PHE A 1 306 ? -5.839 -16.218 -5.085 1.00 15.01 323 PHE A CA 1
ATOM 2438 C C . PHE A 1 306 ? -6.152 -17.678 -5.347 1.00 14.88 323 PHE A C 1
ATOM 2439 O O . PHE A 1 306 ? -7.257 -18.019 -5.764 1.00 17.11 323 PHE A O 1
ATOM 2447 N N . LEU A 1 307 ? -5.180 -18.544 -5.091 1.00 14.38 324 LEU A N 1
ATOM 2448 C CA . LEU A 1 307 ? -5.494 -19.943 -4.880 1.00 14.90 324 LEU A CA 1
ATOM 2449 C C . LEU A 1 307 ? -5.943 -20.043 -3.426 1.00 14.33 324 LEU A C 1
ATOM 2450 O O . LEU A 1 307 ? -5.247 -19.581 -2.526 1.00 16.71 324 LEU A O 1
ATOM 2455 N N . LEU A 1 308 ? -7.116 -20.621 -3.203 1.00 14.80 325 LEU A N 1
ATOM 2456 C CA . LEU A 1 308 ? -7.624 -20.838 -1.857 1.00 14.14 325 LEU A CA 1
ATOM 2457 C C . LEU A 1 308 ? -7.740 -22.332 -1.594 1.00 16.08 325 LEU A C 1
ATOM 2458 O O . LEU A 1 308 ? -8.347 -23.071 -2.384 1.00 16.31 325 LEU A O 1
ATOM 2463 N N . ASP A 1 309 ? -7.142 -22.763 -0.486 1.00 13.97 326 ASP A N 1
ATOM 2464 C CA . ASP A 1 309 ? -7.184 -24.157 -0.059 1.00 15.55 326 ASP A CA 1
ATOM 2465 C C . ASP A 1 309 ? -8.177 -24.292 1.095 1.00 14.39 326 ASP A C 1
ATOM 2466 O O . ASP A 1 309 ? -7.918 -23.836 2.206 1.00 15.92 326 ASP A O 1
ATOM 2471 N N . PHE A 1 310 ? -9.323 -24.911 0.816 1.00 13.96 327 PHE A N 1
ATOM 2472 C CA . PHE A 1 310 ? -10.353 -25.136 1.824 1.00 14.72 327 PHE A CA 1
ATOM 2473 C C . PHE A 1 310 ? -10.192 -26.514 2.445 1.00 17.64 327 PHE A C 1
ATOM 2474 O O . PHE A 1 310 ? -10.192 -27.529 1.735 1.00 18.56 327 PHE A O 1
ATOM 2482 N N . SER A 1 311 ? -10.079 -26.541 3.770 1.00 18.08 328 SER A N 1
ATOM 2483 C CA . SER A 1 311 ? -10.008 -27.790 4.519 1.00 20.50 328 SER A CA 1
ATOM 2484 C C . SER A 1 311 ? -11.347 -28.519 4.494 1.00 22.47 328 SER A C 1
ATOM 2485 O O . SER A 1 311 ? -12.331 -28.009 3.960 1.00 22.59 328 SER A O 1
ATOM 2488 N N . VAL A 1 312 ? -11.375 -29.717 5.075 1.00 24.97 329 VAL A N 1
ATOM 2489 C CA . VAL A 1 312 ? -12.603 -30.500 5.177 1.00 25.81 329 VAL A CA 1
ATOM 2490 C C . VAL A 1 312 ? -13.682 -29.731 5.931 1.00 25.75 329 VAL A C 1
ATOM 2491 O O . VAL A 1 312 ? -14.849 -29.730 5.533 1.00 26.77 329 VAL A O 1
ATOM 2495 N N . ASP A 1 313 ? -13.287 -29.054 7.006 1.00 26.07 330 ASP A N 1
ATOM 2496 C CA . ASP A 1 313 ? -14.246 -28.325 7.833 1.00 24.95 330 ASP A CA 1
ATOM 2497 C C . ASP A 1 313 ? -14.687 -26.988 7.225 1.00 22.31 330 ASP A C 1
ATOM 2498 O O . ASP A 1 313 ? -15.525 -26.286 7.791 1.00 21.77 330 ASP A O 1
ATOM 2503 N N . GLY A 1 314 ? -14.124 -26.647 6.070 1.00 19.74 331 GLY A N 1
ATOM 2504 C CA . GLY A 1 314 ? -14.571 -25.486 5.324 1.00 17.99 331 GLY A CA 1
ATOM 2505 C C . GLY A 1 314 ? -13.696 -24.254 5.435 1.00 17.05 331 GLY A C 1
ATOM 2506 O O . GLY A 1 314 ? -13.875 -23.298 4.685 1.00 16.91 331 GLY A O 1
ATOM 2507 N N . TYR A 1 315 ? -12.746 -24.264 6.362 1.00 17.14 332 TYR A N 1
ATOM 2508 C CA . TYR A 1 315 ? -11.923 -23.077 6.579 1.00 15.86 332 TYR A CA 1
ATOM 2509 C C . TYR A 1 315 ? -10.720 -23.010 5.640 1.00 14.83 332 TYR A C 1
ATOM 2510 O O . TYR A 1 315 ? -10.263 -24.029 5.130 1.00 15.70 332 TYR A O 1
ATOM 2519 N N . ILE A 1 316 ? -10.221 -21.798 5.414 1.00 12.58 333 ILE A N 1
ATOM 2520 C CA . ILE A 1 316 ? -9.048 -21.586 4.571 1.00 12.37 333 ILE A CA 1
ATOM 2521 C C . ILE A 1 316 ? -7.801 -21.459 5.436 1.00 12.22 333 ILE A C 1
ATOM 2522 O O . ILE A 1 316 ? -7.683 -20.521 6.223 1.00 13.40 333 ILE A O 1
ATOM 2527 N N . ARG A 1 317 ? -6.874 -22.402 5.290 1.00 13.29 334 ARG A N 1
ATOM 2528 C CA . ARG A 1 317 ? -5.656 -22.401 6.096 1.00 13.35 334 ARG A CA 1
ATOM 2529 C C . ARG A 1 317 ? -4.419 -22.175 5.241 1.00 13.75 334 ARG A C 1
ATOM 2530 O O . ARG A 1 317 ? -3.301 -22.126 5.751 1.00 15.52 334 ARG A O 1
ATOM 2538 N N . ARG A 1 318 ? -4.625 -22.035 3.936 1.00 12.52 335 ARG A N 1
ATOM 2539 C CA . ARG A 1 318 ? -3.526 -21.810 3.006 1.00 14.25 335 ARG A CA 1
ATOM 2540 C C . ARG A 1 318 ? -4.039 -21.126 1.746 1.00 13.50 335 ARG A C 1
ATOM 2541 O O . ARG A 1 318 ? -5.095 -21.489 1.211 1.00 13.79 335 ARG A O 1
ATOM 2549 N N . ALA A 1 319 ? -3.290 -20.131 1.284 1.00 13.29 336 ALA A N 1
ATOM 2550 C CA . ALA A 1 319 ? -3.616 -19.433 0.050 1.00 11.16 336 ALA A CA 1
ATOM 2551 C C . ALA A 1 319 ? -2.343 -19.105 -0.723 1.00 12.61 336 ALA A C 1
ATOM 2552 O O . ALA A 1 319 ? -1.243 -19.147 -0.168 1.00 13.28 336 ALA A O 1
ATOM 2554 N N . ILE A 1 320 ? -2.495 -18.798 -2.006 1.00 11.26 337 ILE A N 1
ATOM 2555 C CA . ILE A 1 320 ? -1.386 -18.304 -2.810 1.00 12.29 337 ILE A CA 1
ATOM 2556 C C . ILE A 1 320 ? -1.822 -17.032 -3.516 1.00 13.38 337 ILE A C 1
ATOM 2557 O O . ILE A 1 320 ? -2.880 -16.997 -4.148 1.00 13.21 337 ILE A O 1
ATOM 2562 N N . ASP A 1 321 ? -1.009 -15.991 -3.397 1.00 13.30 338 ASP A N 1
ATOM 2563 C CA . ASP A 1 321 ? -1.204 -14.759 -4.149 1.00 11.89 338 ASP A CA 1
ATOM 2564 C C . ASP A 1 321 ? -0.608 -15.003 -5.529 1.00 12.76 338 ASP A C 1
ATOM 2565 O O . ASP A 1 321 ? 0.603 -14.924 -5.717 1.00 13.01 338 ASP A O 1
ATOM 2570 N N . CYS A 1 322 ? -1.470 -15.296 -6.497 1.00 14.36 339 CYS A N 1
ATOM 2571 C CA . CYS A 1 322 ? -1.024 -15.768 -7.804 1.00 13.61 339 CYS A CA 1
ATOM 2572 C C . CYS A 1 322 ? -0.100 -14.792 -8.534 1.00 14.84 339 CYS A C 1
ATOM 2573 O O . CYS A 1 322 ? 0.858 -15.207 -9.186 1.00 17.34 339 CYS A O 1
ATOM 2576 N N . GLY A 1 323 ? -0.376 -13.500 -8.402 1.00 14.67 340 GLY A N 1
ATOM 2577 C CA . GLY A 1 323 ? 0.388 -12.482 -9.099 1.00 15.48 340 GLY A CA 1
ATOM 2578 C C . GLY A 1 323 ? 1.675 -12.070 -8.410 1.00 14.84 340 GLY A C 1
ATOM 2579 O O . GLY A 1 323 ? 2.380 -11.179 -8.884 1.00 16.71 340 GLY A O 1
ATOM 2580 N N . PHE A 1 324 ? 1.981 -12.716 -7.289 1.00 14.34 341 PHE A N 1
ATOM 2581 C CA . PHE A 1 324 ? 3.162 -12.372 -6.507 1.00 15.57 341 PHE A CA 1
ATOM 2582 C C . PHE A 1 324 ? 4.438 -12.576 -7.323 1.00 16.82 341 PHE A C 1
ATOM 2583 O O . PHE A 1 324 ? 5.306 -11.704 -7.350 1.00 17.87 341 PHE A O 1
ATOM 2591 N N . ASN A 1 325 ? 4.538 -13.724 -7.989 1.00 18.44 342 ASN A N 1
ATOM 2592 C CA . ASN A 1 325 ? 5.618 -13.984 -8.941 1.00 21.31 342 ASN A CA 1
ATOM 2593 C C . ASN A 1 325 ? 5.262 -15.112 -9.908 1.00 21.75 342 ASN A C 1
ATOM 2594 O O . ASN A 1 325 ? 4.176 -15.684 -9.824 1.00 21.86 342 ASN A O 1
ATOM 2599 N N . ASP A 1 326 ? 6.169 -15.421 -10.831 1.00 21.83 343 ASP A N 1
ATOM 2600 C CA . ASP A 1 326 ? 5.901 -16.441 -11.840 1.00 23.88 343 ASP A CA 1
ATOM 2601 C C . ASP A 1 326 ? 5.724 -17.822 -11.216 1.00 21.38 343 ASP A C 1
ATOM 2602 O O . ASP A 1 326 ? 4.936 -18.626 -11.700 1.00 21.69 343 ASP A O 1
ATOM 2607 N N . LEU A 1 327 ? 6.453 -18.090 -10.140 1.00 20.63 344 LEU A N 1
ATOM 2608 C CA . LEU A 1 327 ? 6.367 -19.384 -9.464 1.00 18.55 344 LEU A CA 1
ATOM 2609 C C . LEU A 1 327 ? 4.986 -19.575 -8.840 1.00 16.20 344 LEU A C 1
ATOM 2610 O O . LEU A 1 327 ? 4.359 -20.638 -8.975 1.00 16.38 344 LEU A O 1
ATOM 2615 N N . SER A 1 328 ? 4.512 -18.530 -8.162 1.00 16.07 345 SER A N 1
ATOM 2616 C CA A SER A 1 328 ? 3.169 -18.542 -7.592 0.50 17.02 345 SER A CA 1
ATOM 2617 C CA B SER A 1 328 ? 3.171 -18.532 -7.591 0.50 14.46 345 SER A CA 1
ATOM 2618 C C . SER A 1 328 ? 2.120 -18.671 -8.690 1.00 16.18 345 SER A C 1
ATOM 2619 O O . SER A 1 328 ? 1.137 -19.388 -8.531 1.00 17.41 345 SER A O 1
ATOM 2624 N N . GLN A 1 329 ? 2.344 -17.974 -9.805 1.00 18.57 346 GLN A N 1
ATOM 2625 C CA . GLN A 1 329 ? 1.459 -18.030 -10.966 1.00 23.76 346 GLN A CA 1
ATOM 2626 C C . GLN A 1 329 ? 1.325 -19.462 -11.458 1.00 23.58 346 GLN A C 1
ATOM 2627 O O . GLN A 1 329 ? 0.217 -19.956 -11.679 1.00 24.58 346 GLN A O 1
ATOM 2633 N N . LEU A 1 330 ? 2.470 -20.115 -11.624 1.00 22.15 347 LEU A N 1
ATOM 2634 C CA . LEU A 1 330 ? 2.532 -21.495 -12.076 1.00 24.03 347 LEU A CA 1
ATOM 2635 C C . LEU A 1 330 ? 1.778 -22.386 -11.114 1.00 23.48 347 LEU A C 1
ATOM 2636 O O . LEU A 1 330 ? 0.995 -23.237 -11.532 1.00 24.73 347 LEU A O 1
ATOM 2641 N N . HIS A 1 331 ? 2.013 -22.191 -9.819 1.00 22.90 348 HIS A N 1
ATOM 2642 C CA . HIS A 1 331 ? 1.321 -23.011 -8.828 1.00 22.20 348 HIS A CA 1
ATOM 2643 C C . HIS A 1 331 ? -0.198 -22.807 -8.812 1.00 24.90 348 HIS A C 1
ATOM 2644 O O . HIS A 1 331 ? -0.951 -23.744 -8.540 1.00 27.39 348 HIS A O 1
ATOM 2651 N N . CYS A 1 332 ? -0.649 -21.595 -9.120 1.00 23.56 349 CYS A N 1
ATOM 2652 C CA . CYS A 1 332 ? -2.084 -21.327 -9.215 1.00 23.99 349 CYS A CA 1
ATOM 2653 C C . CYS A 1 332 ? -2.705 -22.004 -10.427 1.00 29.17 349 CYS A C 1
ATOM 2654 O O . CYS A 1 332 ? -3.864 -22.419 -10.395 1.00 30.72 349 CYS A O 1
ATOM 2657 N N . SER A 1 333 ? -1.925 -22.107 -11.495 1.00 31.93 350 SER A N 1
ATOM 2658 C CA . SER A 1 333 ? -2.422 -22.657 -12.748 1.00 35.08 350 SER A CA 1
ATOM 2659 C C . SER A 1 333 ? -2.596 -24.171 -12.663 1.00 36.81 350 SER A C 1
ATOM 2660 O O . SER A 1 333 ? -1.971 -24.833 -11.834 1.00 37.21 350 SER A O 1
#

GO terms:
  GO:0005515 protein binding (F, IPI)

Nearest PDB structures (foldseek):
  5x4r-assembly1_A  TM=1.003E+00  e=7.471E-70  Middle East respiratory syndrome-related coronavirus
  7m5e-assembly1_C  TM=9.999E-01  e=1.334E-63  Middle East respiratory syndrome-related coronavirus
  8ifn-assembly1_E  TM=9.988E-01  e=1.508E-62  Middle East respiratory syndrome-related coronavirus
  7v5k-assembly1_B  TM=9.967E-01  e=3.965E-61  Human betacoronavirus 2c EMC/2012
  7x25-assembly1_I  TM=9.970E-01  e=1.080E-60  Middle East respiratory syndrome-related coronavirus

Sequence (333 aa):
YVDVGPDSVKSACIEVDIQQTFFDKTWPRPIDVSSKADGIIYPQGRTYSNITITYQGLFPYQGDHGDMYVYSAGHATGTTPQKLFVANYSQDVKQFANGFVVRIGAAANSSTGTVIISPSTSATIRKIYPAFMLGSSVGNFSDGKMGRFFNHTLVLLPDGCGTLLRAFYCILEPRSGNHCPAGNSYTSFATYHTPATDCSSDGNYNRNASSSLNSFKEYFNLRNCTFMYTYNITEDEILEWFGITQTAQGVHLFSSRYVDLYGGNMFQFATLPVYDTIKYYSIIPHSIRSIQSDRKAWAAFYVYKLQPLTFLLDFSVDGYIRRAIDCGFNDLSSQLHCS

B-factor: mean 17.97, std 8.82, range [5.67, 60.87]

Secondary structure (DSSP, 8-state):
-----PPP--SB---EEE-GGGG---------GGGTTT-B--TTS---SEEEEEEEEEPPTT---EEE--EE--B-SS-B-SEEE-SGGG--EE-TT-EEEEESTTTTSEEE-SSSTT-EEEEE-----EEEES-EEE-TTS-EEEEPSEEEEEEEETTTTEEEEEEEEEEE--SBTSTTSTT-----EEE-HHHHS-TT---TTHHHHHHHHHEEEEEEEEEEEEE-------EEEEEEEETTEEEEEESTTT-TTT--BEEEEEE---SPP-EEEEPPEEE---GGG--EE--EEEEE-EEEEEEEEE-TTS-EEEEEEGGG-HHHHHHH-

Foldseek 3Di:
DDDPDDFFPDQAAAAADADQVLWDDDDFDFDAQQQPPFAADPPDDFDFQDKAKDWDWGFDGGHRFDKAFAAAADAAQPFFHHFYGHPFQLDKDWQVFWWKKKWLPQAQPKAARSVGRVDIAGAFIDDWKKKWADDWAAFPVGGGRGHADWIWIWDAFQRRFKIKIWIFGWAFDAHYCARNHPNDDDQAFEAECVPQVPPPHHPRCRRVNSNSNRTPGHDIPDMDMDTDDDDSAIKMWIWGADQQAIWIWICVPPNRNRHHIYTDDGDPDRNDTTIMTIHHYHYRYHPVPRHGYDMMGIGRIDTFIKTFRAHRVGDTRGIARLVPDVVSVVVND